Protein AF-A0A960Q5X6-F1 (afdb_monomer_lite)

pLDDT: mean 73.76, std 23.11, range [23.73, 97.0]

Structure (mmCIF, N/CA/C/O backbone):
data_AF-A0A960Q5X6-F1
#
_entry.id   AF-A0A960Q5X6-F1
#
loop_
_atom_site.group_PDB
_atom_site.id
_atom_site.type_symbol
_atom_site.label_atom_id
_atom_site.label_alt_id
_atom_site.label_comp_id
_atom_site.label_asym_id
_atom_site.label_entity_id
_atom_site.label_seq_id
_atom_site.pdbx_PDB_ins_code
_atom_site.Cartn_x
_atom_site.Cartn_y
_atom_site.Cartn_z
_atom_site.occupancy
_atom_site.B_iso_or_equiv
_atom_site.auth_seq_id
_atom_site.auth_comp_id
_atom_site.auth_asym_id
_atom_site.auth_atom_id
_atom_site.pdbx_PDB_model_num
ATOM 1 N N . MET A 1 1 ? -5.037 -9.099 -27.219 1.00 30.84 1 MET A N 1
ATOM 2 C CA . MET A 1 1 ? -5.631 -8.223 -26.187 1.00 30.84 1 MET A CA 1
ATOM 3 C C . MET A 1 1 ? -4.609 -8.179 -25.068 1.00 30.84 1 MET A C 1
ATOM 5 O O . MET A 1 1 ? -4.425 -9.201 -24.424 1.00 30.84 1 MET A O 1
ATOM 9 N N . ASN A 1 2 ? -3.856 -7.086 -24.937 1.00 27.23 2 ASN A N 1
ATOM 10 C CA . ASN A 1 2 ? -2.779 -7.009 -23.950 1.00 27.23 2 ASN A CA 1
ATOM 11 C C . ASN A 1 2 ? -3.409 -6.746 -22.583 1.00 27.23 2 ASN A C 1
ATOM 13 O O . ASN A 1 2 ? -4.104 -5.747 -22.399 1.00 27.23 2 ASN A O 1
ATOM 17 N N . VAL A 1 3 ? -3.229 -7.677 -21.652 1.00 23.73 3 VAL A N 1
ATOM 18 C CA . VAL A 1 3 ? -3.663 -7.521 -20.265 1.00 23.73 3 VAL A CA 1
ATOM 19 C C . VAL A 1 3 ? -2.429 -7.116 -19.472 1.00 23.73 3 VAL A C 1
ATOM 21 O O . VAL A 1 3 ? -1.560 -7.942 -19.207 1.00 23.73 3 VAL A O 1
ATOM 24 N N . THR A 1 4 ? -2.341 -5.836 -19.118 1.00 24.53 4 THR A N 1
ATOM 25 C CA . THR A 1 4 ? -1.293 -5.347 -18.222 1.00 24.53 4 THR A CA 1
ATOM 26 C C . THR A 1 4 ? -1.660 -5.715 -16.790 1.00 24.53 4 THR A C 1
ATOM 28 O O . THR A 1 4 ? -2.604 -5.161 -16.223 1.00 24.53 4 THR A O 1
ATOM 31 N N . VAL A 1 5 ? -0.918 -6.643 -16.186 1.00 26.56 5 VAL A N 1
ATOM 32 C CA . VAL A 1 5 ? -1.068 -6.958 -14.761 1.00 26.56 5 VAL A CA 1
ATOM 33 C C . VAL A 1 5 ? -0.133 -6.043 -13.986 1.00 26.56 5 VAL A C 1
ATOM 35 O O . VAL A 1 5 ? 1.074 -6.272 -13.903 1.00 26.56 5 VAL A O 1
ATOM 38 N N . LYS A 1 6 ? -0.694 -4.975 -13.413 1.00 30.44 6 LYS A N 1
ATOM 39 C CA . LYS A 1 6 ? 0.022 -4.140 -12.451 1.00 30.44 6 LYS A CA 1
ATOM 40 C C . LYS A 1 6 ? -0.146 -4.771 -11.070 1.00 30.44 6 LYS A C 1
ATOM 42 O O . LYS A 1 6 ? -1.212 -4.666 -10.468 1.00 30.44 6 LYS A O 1
ATOM 47 N N . LEU A 1 7 ? 0.889 -5.451 -10.581 1.00 40.34 7 LEU A N 1
ATOM 48 C CA . LEU A 1 7 ? 0.941 -5.886 -9.186 1.00 40.34 7 LEU A CA 1
ATOM 49 C C . LEU A 1 7 ? 1.194 -4.656 -8.321 1.00 40.34 7 LEU A C 1
ATOM 51 O O . LEU A 1 7 ? 2.328 -4.256 -8.077 1.00 40.34 7 LEU A O 1
ATOM 55 N N . VAL A 1 8 ? 0.100 -4.020 -7.924 1.00 36.53 8 VAL A N 1
ATOM 56 C CA . VAL A 1 8 ? 0.108 -2.890 -7.013 1.00 36.53 8 VAL A CA 1
ATOM 57 C C . VAL A 1 8 ? -0.138 -3.427 -5.615 1.00 36.53 8 VAL A C 1
ATOM 59 O O . VAL A 1 8 ? -1.265 -3.700 -5.221 1.00 36.53 8 VAL A O 1
ATOM 62 N N . GLY A 1 9 ? 0.948 -3.647 -4.901 1.00 39.44 9 GLY A N 1
ATOM 63 C CA . GLY A 1 9 ? 0.948 -4.034 -3.503 1.00 39.44 9 GLY A CA 1
ATOM 64 C C . GLY A 1 9 ? 2.363 -3.881 -2.986 1.00 39.44 9 GLY A C 1
ATOM 65 O O . GLY A 1 9 ? 3.324 -4.039 -3.745 1.00 39.44 9 GLY A O 1
ATOM 66 N N . SER A 1 10 ? 2.514 -3.547 -1.714 1.00 39.66 10 SER A N 1
ATOM 67 C CA . SER A 1 10 ? 3.819 -3.504 -1.062 1.00 39.66 10 SER A CA 1
ATOM 68 C C . SER A 1 10 ? 4.323 -4.933 -0.844 1.00 39.66 10 SER A C 1
ATOM 70 O O . SER A 1 10 ? 4.243 -5.508 0.241 1.00 39.66 10 SER A O 1
ATOM 72 N N . PHE A 1 11 ? 4.848 -5.550 -1.902 1.00 41.28 11 PHE A N 1
ATOM 73 C CA . PHE A 1 11 ? 5.586 -6.799 -1.778 1.00 41.28 11 PHE A CA 1
ATOM 74 C C . PHE A 1 11 ? 6.958 -6.474 -1.201 1.00 41.28 11 PHE A C 1
ATOM 76 O O . PHE A 1 11 ? 7.822 -5.901 -1.865 1.00 41.28 11 PHE A O 1
ATOM 83 N N . SER A 1 12 ? 7.176 -6.858 0.051 1.00 34.31 12 SER A N 1
ATOM 84 C CA . SER A 1 12 ? 8.531 -6.907 0.579 1.00 34.31 12 SER A CA 1
ATOM 85 C C . SER A 1 12 ? 9.187 -8.157 0.004 1.00 34.31 12 SER A C 1
ATOM 87 O O . SER A 1 12 ? 8.895 -9.276 0.432 1.00 34.31 12 SER A O 1
ATOM 89 N N . PHE A 1 13 ? 10.057 -7.981 -0.993 1.00 35.78 13 PHE A N 1
ATOM 90 C CA . PHE A 1 13 ? 10.922 -9.040 -1.510 1.00 35.78 13 PHE A CA 1
ATOM 91 C C . PHE A 1 13 ? 11.914 -9.460 -0.425 1.00 35.78 13 PHE A C 1
ATOM 93 O O . PHE A 1 13 ? 13.075 -9.074 -0.432 1.00 35.78 13 PHE A O 1
ATOM 100 N N . VAL A 1 14 ? 11.461 -10.266 0.528 1.00 32.50 14 VAL A N 1
ATOM 101 C CA . VAL A 1 14 ? 12.359 -10.993 1.414 1.00 32.50 14 VAL A CA 1
ATOM 102 C C . VAL A 1 14 ? 12.183 -12.471 1.117 1.00 32.50 14 VAL A C 1
ATOM 104 O O . VAL A 1 14 ? 11.342 -13.149 1.703 1.00 32.50 14 VAL A O 1
ATOM 107 N N . SER A 1 15 ? 13.045 -12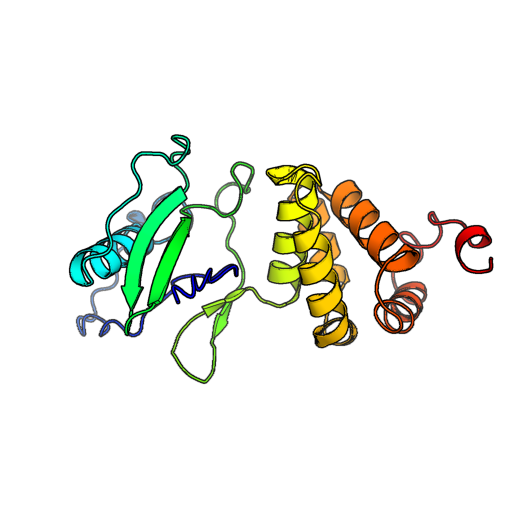.934 0.208 1.00 34.50 15 SER A N 1
ATOM 108 C CA . SER A 1 15 ? 13.207 -14.305 -0.280 1.00 34.50 15 SER A CA 1
ATOM 109 C C . SER A 1 15 ? 12.172 -14.760 -1.318 1.00 34.50 15 SER A C 1
ATOM 111 O O . SER A 1 15 ? 11.135 -15.329 -0.998 1.00 34.50 15 SER A O 1
ATOM 113 N N . LEU A 1 16 ? 12.526 -14.602 -2.598 1.00 34.12 16 LEU A N 1
ATOM 114 C CA . LEU A 1 16 ? 11.890 -15.253 -3.757 1.00 34.12 16 LEU A CA 1
ATOM 115 C C . LEU A 1 16 ? 12.096 -16.785 -3.791 1.00 34.12 16 LEU A C 1
ATOM 117 O O . LEU A 1 16 ? 12.179 -17.378 -4.861 1.00 34.12 16 LEU A O 1
ATOM 121 N N . GLY A 1 17 ? 12.258 -17.445 -2.640 1.00 30.66 17 GLY A N 1
ATOM 122 C CA . GLY A 1 17 ? 12.632 -18.860 -2.607 1.00 30.66 17 GLY A CA 1
ATOM 123 C C . GLY A 1 17 ? 13.964 -19.147 -3.311 1.00 30.66 17 GLY A C 1
ATOM 124 O O . GLY A 1 17 ? 14.209 -20.287 -3.699 1.00 30.66 17 GLY A O 1
ATOM 125 N N . LEU A 1 18 ? 14.824 -18.130 -3.481 1.00 37.09 18 LEU A N 1
ATOM 126 C CA . LEU A 1 18 ? 16.201 -18.343 -3.912 1.00 37.09 18 LEU A CA 1
ATOM 127 C C . LEU A 1 18 ? 16.836 -19.319 -2.911 1.00 37.09 18 LEU A C 1
ATOM 129 O O . LEU A 1 18 ? 16.688 -19.096 -1.702 1.00 37.09 18 LEU A O 1
ATOM 133 N N . PRO A 1 19 ? 17.482 -20.405 -3.376 1.00 32.88 19 PRO A N 1
ATOM 134 C CA . PRO A 1 19 ? 18.105 -21.369 -2.483 1.00 32.88 19 PRO A CA 1
ATOM 135 C C . PRO A 1 19 ? 19.012 -20.605 -1.522 1.00 32.88 19 PRO A C 1
ATOM 137 O O . PRO A 1 19 ? 19.883 -19.851 -1.959 1.00 32.88 19 PRO A O 1
ATOM 140 N N . SER A 1 20 ? 18.772 -20.741 -0.212 1.00 35.25 20 SER A N 1
ATOM 141 C CA . SER A 1 20 ? 19.704 -20.197 0.771 1.00 35.25 20 SER A CA 1
ATOM 142 C C . SER A 1 20 ? 21.087 -20.744 0.427 1.00 35.25 20 SER A C 1
ATOM 144 O O . SER A 1 20 ? 21.198 -21.963 0.258 1.00 35.25 20 SER A O 1
ATOM 146 N N . PRO A 1 21 ? 22.129 -19.901 0.300 1.00 34.72 21 PRO A N 1
ATOM 147 C CA . PRO A 1 21 ? 23.478 -20.420 0.204 1.00 34.72 21 PRO A CA 1
ATOM 148 C C . PRO A 1 21 ? 23.676 -21.283 1.447 1.00 34.72 21 PRO A C 1
ATOM 150 O O . PRO A 1 21 ? 23.618 -20.795 2.573 1.00 34.72 21 PRO A O 1
ATOM 153 N N . SER A 1 22 ? 23.834 -22.587 1.255 1.00 33.44 22 SER A N 1
ATOM 154 C CA . SER A 1 22 ? 23.962 -23.586 2.318 1.00 33.44 22 SER A CA 1
ATOM 155 C C . SER A 1 22 ? 25.308 -23.490 3.055 1.00 33.44 22 SER A C 1
ATOM 157 O O . SER A 1 22 ? 25.823 -24.485 3.553 1.00 33.44 22 SER A O 1
ATOM 159 N N . GLY A 1 23 ? 25.901 -22.297 3.117 1.00 37.53 23 GLY A N 1
ATOM 160 C CA . GLY A 1 23 ? 27.112 -21.995 3.859 1.00 37.53 23 GLY A CA 1
ATOM 161 C C . GLY A 1 23 ? 26.753 -21.327 5.178 1.00 37.53 23 GLY A C 1
ATOM 162 O O . GLY A 1 23 ? 26.239 -20.212 5.198 1.00 37.53 23 GLY A O 1
ATOM 163 N N . SER A 1 24 ? 27.057 -21.991 6.288 1.00 35.56 24 SER A N 1
ATOM 164 C CA . SER A 1 24 ? 26.915 -21.512 7.668 1.00 35.56 24 SER A CA 1
ATOM 165 C C . SER A 1 24 ? 27.891 -20.374 8.030 1.00 35.56 24 SER A C 1
ATOM 167 O O . SER A 1 24 ? 28.506 -20.390 9.095 1.00 35.56 24 SER A O 1
ATOM 169 N N . GLY A 1 25 ? 28.079 -19.398 7.141 1.00 38.41 25 GLY A N 1
ATOM 170 C CA . GLY A 1 25 ? 28.886 -18.209 7.387 1.00 38.41 25 GLY A CA 1
ATOM 171 C C . GLY A 1 25 ? 28.030 -17.111 8.005 1.00 38.41 25 GLY A C 1
ATOM 172 O O . GLY A 1 25 ? 27.225 -16.486 7.320 1.00 38.41 25 GLY A O 1
ATOM 173 N N . SER A 1 26 ? 28.188 -16.854 9.302 1.00 34.78 26 SER A N 1
ATOM 174 C CA . SER A 1 26 ? 27.612 -15.668 9.936 1.00 34.78 26 SER A CA 1
ATOM 175 C C . SER A 1 26 ? 28.265 -14.409 9.356 1.00 34.78 26 SER A C 1
ATOM 177 O O . SER A 1 26 ? 29.452 -14.177 9.582 1.00 34.78 26 SER A O 1
ATOM 179 N N . VAL A 1 27 ? 27.501 -13.590 8.629 1.00 42.59 27 VAL A N 1
ATOM 180 C CA . VAL A 1 27 ? 27.960 -12.268 8.173 1.00 42.59 27 VAL A CA 1
ATOM 181 C C . VAL A 1 27 ? 28.138 -11.357 9.401 1.00 42.59 27 VAL A C 1
ATOM 183 O O . VAL A 1 27 ? 27.202 -11.251 10.206 1.00 42.59 27 VAL A O 1
ATOM 186 N N . PRO A 1 28 ? 29.304 -10.709 9.589 1.00 42.75 28 PRO A N 1
ATOM 187 C CA . PRO A 1 28 ? 29.556 -9.837 10.732 1.00 42.75 28 PRO A CA 1
ATOM 188 C C . PRO A 1 28 ? 28.544 -8.687 10.808 1.00 42.75 28 PRO A C 1
ATOM 190 O O . PRO A 1 28 ? 28.184 -8.076 9.802 1.00 42.75 28 PRO A O 1
ATOM 193 N N . ALA A 1 29 ? 28.119 -8.326 12.023 1.00 46.00 29 ALA A N 1
ATOM 194 C CA . ALA A 1 29 ? 27.158 -7.241 12.253 1.00 46.00 29 ALA A CA 1
ATOM 195 C C . ALA A 1 29 ? 27.618 -5.867 11.711 1.00 46.00 29 ALA A C 1
ATOM 197 O O . ALA A 1 29 ? 26.787 -4.982 11.514 1.00 46.00 29 ALA A O 1
ATOM 198 N N . SER A 1 30 ? 28.916 -5.696 11.439 1.00 42.06 30 SER A N 1
ATOM 199 C CA . SER A 1 30 ? 29.523 -4.476 10.899 1.00 42.06 30 SER A CA 1
ATOM 200 C C . SER A 1 30 ? 29.262 -4.230 9.408 1.00 42.06 30 SER A C 1
ATOM 202 O O . SER A 1 30 ? 29.479 -3.113 8.952 1.00 42.06 30 SER A O 1
ATOM 204 N N . GLU A 1 31 ? 28.770 -5.219 8.653 1.00 41.44 31 GLU A N 1
ATOM 205 C CA . GLU A 1 31 ? 28.445 -5.068 7.220 1.00 41.44 31 GLU A CA 1
ATOM 206 C C . GLU A 1 31 ? 26.966 -4.730 6.960 1.00 41.44 31 GLU A C 1
ATOM 208 O O . GLU A 1 31 ? 26.525 -4.600 5.816 1.00 41.44 31 GLU A O 1
ATOM 213 N N . ARG A 1 32 ? 26.171 -4.525 8.018 1.00 41.66 32 ARG A N 1
ATOM 214 C CA . ARG A 1 32 ? 24.790 -4.050 7.880 1.00 41.66 32 ARG A CA 1
ATOM 215 C C . ARG A 1 32 ? 24.781 -2.559 7.542 1.00 41.66 32 ARG A C 1
ATOM 217 O O . ARG A 1 32 ? 24.945 -1.699 8.406 1.00 41.66 32 ARG A O 1
ATOM 224 N N . SER A 1 33 ? 24.574 -2.263 6.263 1.00 38.97 33 SER A N 1
ATOM 225 C CA . SER A 1 33 ? 24.313 -0.916 5.754 1.00 38.97 33 SER A CA 1
ATOM 226 C C . SER A 1 33 ? 23.188 -0.196 6.510 1.00 38.97 33 SER A C 1
ATOM 228 O O . SER A 1 33 ? 22.202 -0.792 6.944 1.00 38.97 33 SER A O 1
ATOM 230 N N . LYS A 1 34 ? 23.315 1.135 6.598 1.00 41.16 34 LYS A N 1
ATOM 231 C CA . LYS A 1 34 ? 22.389 2.079 7.250 1.00 41.16 34 LYS A CA 1
ATOM 232 C C . LYS A 1 34 ? 20.981 2.143 6.615 1.00 41.16 34 LYS A C 1
ATOM 234 O O . LYS A 1 34 ? 20.171 2.953 7.059 1.00 41.16 34 LYS A O 1
ATOM 239 N N . THR A 1 35 ? 20.679 1.342 5.590 1.00 41.00 35 THR A N 1
ATOM 240 C CA . THR A 1 35 ? 19.454 1.433 4.772 1.00 41.00 35 THR A CA 1
ATOM 241 C C . THR A 1 35 ? 18.378 0.384 5.065 1.00 41.00 35 THR A C 1
ATOM 243 O O . THR A 1 35 ? 17.388 0.346 4.350 1.00 41.00 35 THR A O 1
ATOM 246 N N . GLY A 1 36 ? 18.518 -0.440 6.105 1.00 46.38 36 GLY A N 1
ATOM 247 C CA . GLY A 1 36 ? 17.412 -1.265 6.623 1.00 46.38 36 GLY A CA 1
ATOM 248 C C . GLY A 1 36 ? 17.077 -2.549 5.842 1.00 46.38 36 GLY A C 1
ATOM 249 O O . GLY A 1 36 ? 16.392 -3.413 6.384 1.00 46.38 36 GLY A O 1
ATOM 250 N N . LEU A 1 37 ? 17.632 -2.733 4.642 1.00 48.06 37 LEU A N 1
ATOM 251 C CA . LEU A 1 37 ? 17.750 -4.024 3.955 1.00 48.06 37 LEU A CA 1
ATOM 252 C C . LEU A 1 37 ? 19.226 -4.458 3.955 1.00 48.06 37 LEU A C 1
ATOM 254 O O . LEU A 1 37 ? 20.102 -3.585 3.864 1.00 48.06 37 LEU A O 1
ATOM 258 N N . PRO A 1 38 ? 19.547 -5.766 4.039 1.00 51.53 38 PRO A N 1
ATOM 259 C CA . PRO A 1 38 ? 20.863 -6.236 3.625 1.00 51.53 38 PRO A CA 1
ATOM 260 C C . PRO A 1 38 ? 21.112 -5.685 2.221 1.00 51.53 38 PRO A C 1
ATOM 262 O O . PRO A 1 38 ? 20.231 -5.786 1.370 1.00 51.53 38 PRO A O 1
ATOM 265 N N . LEU A 1 39 ? 22.298 -5.135 1.954 1.00 50.38 39 LEU A N 1
ATOM 266 C CA . LEU A 1 39 ? 22.687 -4.648 0.620 1.00 50.38 39 LEU A CA 1
ATOM 267 C C . LEU A 1 39 ? 22.615 -5.735 -0.481 1.00 50.38 39 LEU A C 1
ATOM 269 O O . LEU A 1 39 ? 23.001 -5.485 -1.612 1.00 50.38 39 LEU A O 1
ATOM 273 N N . GLY A 1 40 ? 22.209 -6.958 -0.130 1.00 67.06 40 GLY A N 1
ATOM 274 C CA . GLY A 1 40 ? 21.962 -8.057 -1.047 1.00 67.06 40 GLY A CA 1
ATOM 275 C C . GLY A 1 40 ? 20.510 -8.186 -1.510 1.00 67.06 40 GLY A C 1
ATOM 276 O O . GLY A 1 40 ? 20.314 -8.738 -2.580 1.00 67.06 40 GLY A O 1
ATOM 277 N N . ASP A 1 41 ? 19.495 -7.699 -0.784 1.00 78.75 41 ASP A N 1
ATOM 278 C CA . ASP A 1 41 ? 18.096 -8.035 -1.123 1.00 78.75 41 ASP A CA 1
ATOM 279 C C . ASP A 1 41 ? 17.582 -7.245 -2.338 1.00 78.75 41 ASP A C 1
ATOM 281 O O . ASP A 1 41 ? 16.970 -7.817 -3.242 1.00 78.75 41 ASP A O 1
ATOM 285 N N . PHE A 1 42 ? 17.861 -5.938 -2.401 1.00 83.56 42 PHE A N 1
ATOM 286 C CA . PHE A 1 42 ? 17.468 -5.106 -3.543 1.00 83.56 42 PHE A CA 1
ATOM 287 C C . PHE A 1 42 ? 18.244 -5.503 -4.802 1.00 83.56 42 PHE A C 1
ATOM 289 O O . PHE A 1 42 ? 17.664 -5.697 -5.867 1.00 83.56 42 PHE A O 1
ATOM 296 N N . GLU A 1 43 ? 19.557 -5.659 -4.670 1.00 86.25 43 GLU A N 1
ATOM 297 C CA . GLU A 1 43 ? 20.455 -6.079 -5.736 1.00 86.25 43 GLU A CA 1
ATOM 298 C C . GLU A 1 43 ? 20.101 -7.493 -6.236 1.00 86.25 43 GLU A C 1
ATOM 300 O O . GLU A 1 43 ? 20.069 -7.711 -7.446 1.00 86.25 43 GLU A O 1
ATOM 305 N N . ALA A 1 44 ? 19.723 -8.424 -5.351 1.00 84.50 44 ALA A N 1
ATOM 306 C CA . ALA A 1 44 ? 19.223 -9.742 -5.749 1.00 84.50 44 ALA A CA 1
ATOM 307 C C . ALA A 1 44 ? 17.872 -9.669 -6.472 1.00 84.50 44 ALA A C 1
ATOM 309 O O . ALA A 1 44 ? 17.668 -10.399 -7.439 1.00 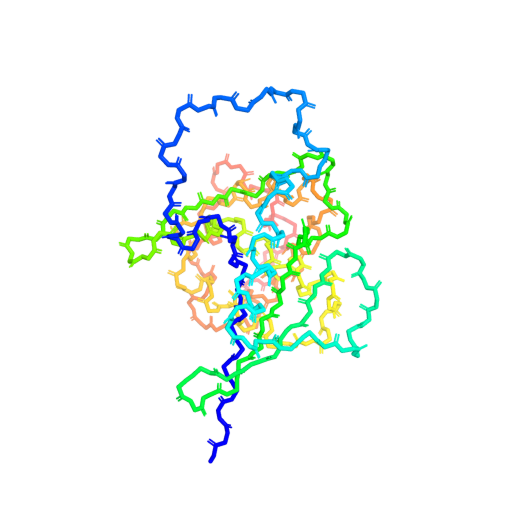84.50 44 ALA A O 1
ATOM 310 N N . ALA A 1 45 ? 16.954 -8.794 -6.046 1.00 86.50 45 ALA A N 1
ATOM 311 C CA . ALA A 1 45 ? 15.687 -8.589 -6.749 1.00 86.50 45 ALA A CA 1
ATOM 312 C C . ALA A 1 45 ? 15.910 -8.010 -8.158 1.00 86.50 45 ALA A C 1
ATOM 314 O O . ALA A 1 45 ? 15.298 -8.471 -9.119 1.00 86.50 45 ALA A O 1
ATOM 315 N N . VAL A 1 46 ? 16.829 -7.050 -8.296 1.00 90.12 46 VAL A N 1
ATOM 316 C CA . VAL A 1 46 ? 17.248 -6.509 -9.597 1.00 90.12 46 VAL A CA 1
ATOM 317 C C . VAL A 1 46 ? 17.863 -7.599 -10.473 1.00 90.12 46 VAL A C 1
ATOM 319 O O . VAL A 1 46 ? 17.446 -7.752 -11.618 1.00 90.12 46 VAL A O 1
ATOM 322 N N . GLN A 1 47 ? 18.799 -8.388 -9.938 1.00 88.88 47 GLN A N 1
ATOM 323 C CA . GLN A 1 47 ? 19.421 -9.483 -10.683 1.00 88.88 47 GLN A CA 1
ATOM 324 C C . GLN A 1 47 ? 18.381 -10.515 -11.130 1.00 88.88 47 GLN A C 1
ATOM 326 O O . GLN A 1 47 ? 18.378 -10.912 -12.289 1.00 88.88 47 GLN A O 1
ATOM 331 N N . PHE A 1 48 ? 17.436 -10.878 -10.257 1.00 89.12 48 PHE A N 1
ATOM 332 C CA . PHE A 1 48 ? 16.338 -11.780 -10.598 1.00 89.12 48 PHE A CA 1
ATOM 333 C C . PHE A 1 48 ? 15.501 -11.259 -11.774 1.00 89.12 48 PHE A C 1
ATOM 335 O O . PHE A 1 48 ? 15.149 -12.028 -12.667 1.00 89.12 48 PHE A O 1
ATOM 342 N N . LEU A 1 49 ? 15.183 -9.961 -11.799 1.00 92.81 49 LEU A N 1
ATOM 343 C CA . LEU A 1 49 ? 14.455 -9.359 -12.916 1.00 92.81 49 LEU A CA 1
ATOM 344 C C . LEU A 1 49 ? 15.276 -9.391 -14.213 1.00 92.81 49 LEU A C 1
ATOM 346 O O . LEU A 1 49 ? 14.741 -9.762 -15.258 1.00 92.81 49 LEU A O 1
ATOM 350 N N . MET A 1 50 ? 16.573 -9.082 -14.144 1.00 93.69 50 MET A N 1
ATOM 351 C CA . MET A 1 50 ? 17.477 -9.161 -15.297 1.00 93.69 50 MET A CA 1
ATOM 352 C C . MET A 1 50 ? 17.582 -10.588 -15.850 1.00 93.69 50 MET A C 1
ATOM 354 O O . MET A 1 50 ? 17.467 -10.785 -17.059 1.00 93.69 50 MET A O 1
ATOM 358 N N . ASP A 1 51 ? 17.709 -11.590 -14.977 1.00 93.25 51 ASP A N 1
ATOM 359 C CA . ASP A 1 51 ? 17.756 -13.010 -15.353 1.00 93.25 51 ASP A CA 1
ATOM 360 C C . ASP A 1 51 ? 16.456 -13.469 -16.038 1.00 93.25 51 ASP A C 1
ATOM 362 O O . ASP A 1 51 ? 16.448 -14.422 -16.818 1.00 93.25 51 ASP A O 1
ATOM 366 N N . ARG A 1 52 ? 15.342 -12.779 -15.765 1.00 94.25 52 ARG A N 1
ATOM 367 C CA . ARG A 1 52 ? 14.030 -12.993 -16.392 1.00 94.25 52 ARG A CA 1
ATOM 368 C C . ARG A 1 52 ? 13.748 -12.047 -17.556 1.00 94.25 52 ARG A C 1
ATOM 370 O O . ARG A 1 52 ? 12.598 -11.942 -17.969 1.00 94.25 52 ARG A O 1
ATOM 377 N N . GLN A 1 53 ? 14.779 -11.394 -18.091 1.00 96.69 53 GLN A N 1
ATOM 378 C CA . GLN A 1 53 ? 14.697 -10.505 -19.253 1.00 96.69 53 GLN A CA 1
ATOM 379 C C . GLN A 1 53 ? 13.762 -9.301 -19.056 1.00 96.69 53 GLN A C 1
ATOM 381 O O . GLN A 1 53 ? 13.300 -8.709 -20.030 1.00 96.69 53 GLN A O 1
ATOM 386 N N . PHE A 1 54 ? 13.499 -8.900 -17.809 1.00 96.19 54 PHE A N 1
ATOM 387 C CA . PHE A 1 54 ? 12.847 -7.621 -17.560 1.00 96.19 54 PHE A CA 1
ATOM 388 C C . PHE A 1 54 ? 13.805 -6.484 -17.925 1.00 96.19 54 PHE A C 1
ATOM 390 O O . PHE A 1 54 ? 14.997 -6.512 -17.612 1.00 96.19 54 PHE A O 1
ATOM 397 N N . VAL A 1 55 ? 13.260 -5.447 -18.548 1.00 95.75 55 VAL A N 1
ATOM 398 C CA . VAL A 1 55 ? 13.969 -4.241 -18.962 1.00 95.75 55 VAL A CA 1
ATOM 399 C C . VAL A 1 55 ? 13.604 -3.108 -18.014 1.00 95.75 55 VAL A C 1
ATOM 401 O O . VAL A 1 55 ? 12.430 -2.825 -17.778 1.00 95.75 55 VAL A O 1
ATOM 404 N N . ARG A 1 56 ? 14.616 -2.444 -17.456 1.00 94.12 56 ARG A N 1
ATOM 405 C CA . ARG A 1 56 ? 14.410 -1.262 -16.618 1.00 94.12 56 ARG A CA 1
ATOM 406 C C . ARG A 1 56 ? 13.901 -0.099 -17.473 1.00 94.12 56 ARG A C 1
ATOM 408 O O . ARG A 1 56 ? 14.471 0.181 -18.525 1.00 94.12 56 ARG A O 1
ATOM 415 N N . SER A 1 57 ? 12.864 0.588 -17.004 1.00 93.06 57 SER A N 1
ATOM 416 C CA . SER A 1 57 ? 12.362 1.802 -17.646 1.00 93.06 57 SER A CA 1
ATOM 417 C C . SER A 1 57 ? 13.390 2.930 -17.564 1.00 93.06 57 SER A C 1
ATOM 419 O O . SER A 1 57 ? 14.003 3.133 -16.513 1.00 93.06 57 SER A O 1
ATOM 421 N N . LEU A 1 58 ? 13.567 3.660 -18.666 1.00 88.25 58 LEU A N 1
ATOM 422 C CA . LEU A 1 58 ? 14.408 4.861 -18.724 1.00 88.25 58 LEU A CA 1
ATOM 423 C C . LEU A 1 58 ? 13.630 6.137 -18.371 1.00 88.25 58 LEU A C 1
ATOM 425 O O . LEU A 1 58 ? 14.248 7.141 -18.033 1.00 88.25 58 LEU A O 1
ATOM 429 N N . ASP A 1 59 ? 12.296 6.074 -18.423 1.00 80.31 59 ASP A N 1
ATOM 430 C CA . ASP A 1 59 ? 11.396 7.219 -18.237 1.00 80.31 59 ASP A CA 1
ATOM 431 C C . ASP A 1 59 ? 10.947 7.407 -16.781 1.00 80.31 59 ASP A C 1
ATOM 433 O O . ASP A 1 59 ? 10.159 8.304 -16.482 1.00 80.31 59 ASP A O 1
ATOM 437 N N . ASP A 1 60 ? 11.394 6.549 -15.859 1.00 68.69 60 ASP A N 1
ATOM 438 C CA . ASP A 1 60 ? 11.057 6.713 -14.448 1.00 68.69 60 ASP A CA 1
ATOM 439 C C . ASP A 1 60 ? 11.791 7.954 -13.927 1.00 68.69 60 ASP A C 1
ATOM 441 O O . ASP A 1 60 ? 13.025 8.017 -13.973 1.00 68.69 60 ASP A O 1
ATOM 445 N N . ASP A 1 61 ? 11.018 8.944 -13.456 1.00 63.06 61 ASP A N 1
ATOM 446 C CA . ASP A 1 61 ? 11.522 10.087 -12.695 1.00 63.06 61 ASP A CA 1
ATOM 447 C C . ASP A 1 61 ? 12.609 9.567 -11.760 1.00 63.06 61 ASP A C 1
ATOM 449 O O . ASP A 1 61 ? 12.349 8.631 -11.001 1.00 63.06 61 ASP A O 1
ATOM 453 N N . MET A 1 62 ? 13.811 10.143 -11.873 1.00 57.50 62 MET A N 1
ATOM 454 C CA . MET A 1 62 ? 15.098 9.713 -11.302 1.00 57.50 62 MET A CA 1
ATOM 455 C C . MET A 1 62 ? 15.121 9.681 -9.760 1.00 57.50 62 MET A C 1
ATOM 457 O O . MET A 1 62 ? 16.049 10.175 -9.121 1.00 57.50 62 MET A O 1
ATOM 461 N N . SER A 1 63 ? 14.097 9.124 -9.124 1.00 72.25 63 SER A N 1
ATOM 462 C CA . SER A 1 63 ? 14.050 8.861 -7.705 1.00 72.25 63 SER A CA 1
ATOM 463 C C . SER A 1 63 ? 15.064 7.757 -7.427 1.00 72.25 63 SER A C 1
ATOM 465 O O . SER A 1 63 ? 14.869 6.617 -7.851 1.00 72.25 63 SER A O 1
ATOM 467 N N . PRO A 1 64 ? 16.140 8.041 -6.676 1.00 79.25 64 PRO A N 1
ATOM 468 C CA . PRO A 1 64 ? 17.172 7.051 -6.371 1.00 79.25 64 PRO A CA 1
ATOM 469 C C . PRO A 1 64 ? 16.653 5.908 -5.477 1.00 79.25 64 PRO A C 1
ATOM 471 O O . PRO A 1 64 ? 17.407 5.008 -5.100 1.00 79.25 64 PRO A O 1
ATOM 474 N N . HIS A 1 65 ? 15.375 5.956 -5.097 1.00 80.56 65 HIS A N 1
ATOM 475 C CA . HIS A 1 65 ? 14.736 5.046 -4.161 1.00 80.56 65 HIS A CA 1
ATOM 476 C C . HIS A 1 65 ? 13.816 4.028 -4.827 1.00 80.56 65 HIS A C 1
ATOM 478 O O . HIS A 1 65 ? 13.388 3.109 -4.134 1.00 80.56 65 HIS A O 1
ATOM 484 N N . LYS A 1 66 ? 13.547 4.137 -6.133 1.00 86.00 66 LYS A N 1
ATOM 485 C CA . LYS A 1 66 ? 12.699 3.183 -6.849 1.00 86.00 66 LYS A CA 1
ATOM 486 C C . LYS A 1 66 ? 13.197 2.904 -8.265 1.00 86.00 66 LYS A C 1
ATOM 488 O O . LYS A 1 66 ? 13.875 3.733 -8.859 1.00 86.00 66 LYS A O 1
ATOM 493 N N . ASN A 1 67 ? 12.857 1.728 -8.780 1.00 87.44 67 ASN A N 1
ATOM 494 C CA . ASN A 1 67 ? 13.090 1.334 -10.163 1.00 87.44 67 ASN A CA 1
ATOM 495 C C . ASN A 1 67 ? 11.824 0.714 -10.748 1.00 87.44 67 ASN A C 1
ATOM 497 O O . ASN A 1 67 ? 11.315 -0.264 -10.196 1.00 87.44 67 ASN A O 1
ATOM 501 N N . LEU A 1 68 ? 11.396 1.204 -11.906 1.00 91.56 68 LEU A N 1
ATOM 502 C CA . LEU A 1 68 ? 10.377 0.554 -12.720 1.00 91.56 68 LEU A CA 1
ATOM 503 C C . LEU A 1 68 ? 11.001 -0.427 -13.723 1.00 91.56 68 LEU A C 1
ATOM 505 O O . LEU A 1 68 ? 11.975 -0.105 -14.405 1.00 91.56 68 LEU A O 1
ATOM 509 N N . TRP A 1 69 ? 10.425 -1.620 -13.826 1.00 93.25 69 TRP A N 1
ATOM 510 C CA . TRP A 1 69 ? 10.848 -2.690 -14.727 1.00 93.25 69 TRP A CA 1
ATOM 511 C C . TRP A 1 69 ? 9.660 -3.221 -15.517 1.00 93.25 69 TRP A C 1
ATOM 513 O O . TRP A 1 69 ? 8.576 -3.402 -14.965 1.00 93.25 69 TRP A O 1
ATOM 523 N N . HIS A 1 70 ? 9.883 -3.522 -16.789 1.00 94.31 70 HIS A N 1
ATOM 524 C CA . HIS A 1 70 ? 8.882 -4.049 -17.706 1.00 94.31 70 HIS A CA 1
ATOM 525 C C . HIS A 1 70 ? 9.339 -5.397 -18.249 1.00 94.31 70 HIS A C 1
ATOM 527 O O . HIS A 1 70 ? 10.508 -5.570 -18.576 1.00 94.31 70 HIS A O 1
ATOM 533 N N . GLY A 1 71 ? 8.429 -6.352 -18.353 1.00 94.31 71 GLY A N 1
ATOM 534 C CA . GLY A 1 71 ? 8.721 -7.666 -18.910 1.00 94.31 71 GLY A CA 1
ATOM 535 C C . GLY A 1 71 ? 7.443 -8.395 -19.279 1.00 94.31 71 GLY A C 1
ATOM 536 O O . GLY A 1 71 ? 6.344 -7.890 -19.055 1.00 94.31 71 GLY A O 1
ATOM 537 N N . GLU A 1 72 ? 7.592 -9.594 -19.824 1.00 94.94 72 GLU A N 1
ATOM 538 C CA . GLU A 1 72 ? 6.470 -10.443 -20.203 1.00 94.94 72 GLU A CA 1
ATOM 539 C C . GLU A 1 72 ? 6.492 -11.733 -19.380 1.00 94.94 72 GLU A C 1
ATOM 541 O O . GLU A 1 72 ? 7.528 -12.386 -19.244 1.00 94.94 72 GLU A O 1
ATOM 546 N N . VAL A 1 73 ? 5.345 -12.122 -18.821 1.00 90.56 73 VAL A N 1
ATOM 547 C CA . VAL A 1 73 ? 5.195 -13.396 -18.105 1.00 90.56 73 VAL A CA 1
ATOM 548 C C . VAL A 1 73 ? 3.969 -14.121 -18.638 1.00 90.56 73 VAL A C 1
ATOM 550 O O . VAL A 1 73 ? 2.838 -13.736 -18.357 1.00 90.56 73 VAL A O 1
ATOM 553 N N . GLY A 1 74 ? 4.191 -15.185 -19.413 1.00 91.88 74 GLY A N 1
ATOM 554 C CA . GLY A 1 74 ? 3.109 -16.002 -19.972 1.00 91.88 74 GLY A CA 1
ATOM 555 C C . GLY A 1 74 ? 2.188 -15.238 -20.931 1.00 91.88 74 GLY A C 1
ATOM 556 O O . GLY A 1 74 ? 0.975 -15.422 -20.863 1.00 91.88 74 GLY A O 1
ATOM 557 N N . GLY A 1 75 ? 2.733 -14.366 -21.789 1.00 92.50 75 GLY A N 1
ATOM 558 C CA . GLY A 1 75 ? 1.935 -13.550 -22.714 1.00 92.50 75 GLY A CA 1
ATOM 559 C C . GLY A 1 75 ? 1.364 -12.265 -22.111 1.00 92.50 75 GLY A C 1
ATOM 560 O O . GLY A 1 75 ? 0.609 -11.565 -22.785 1.00 92.50 75 GLY A O 1
ATOM 561 N N . LEU A 1 76 ? 1.657 -11.972 -20.840 1.00 90.94 76 LEU A N 1
ATOM 562 C CA . LEU A 1 76 ? 1.139 -10.804 -20.132 1.00 90.94 76 LEU A CA 1
ATOM 563 C C . LEU A 1 76 ? 2.233 -9.765 -19.929 1.00 90.94 76 LEU A C 1
ATOM 565 O O . LEU A 1 76 ? 3.285 -10.082 -19.374 1.00 90.94 76 LEU A O 1
ATOM 569 N N . ASP A 1 77 ? 1.932 -8.521 -20.295 1.00 91.94 77 ASP A N 1
ATOM 570 C CA . ASP A 1 77 ? 2.775 -7.371 -19.983 1.00 91.94 77 ASP A CA 1
ATOM 571 C C . ASP A 1 77 ? 2.740 -7.123 -18.467 1.00 91.94 77 ASP A C 1
ATOM 573 O O . ASP A 1 77 ? 1.702 -6.785 -17.884 1.00 91.94 77 ASP A O 1
ATOM 577 N N . VAL A 1 78 ? 3.886 -7.286 -17.811 1.00 91.06 78 VAL A N 1
ATOM 578 C CA . VAL A 1 78 ? 4.049 -7.094 -16.369 1.00 91.06 78 VAL A CA 1
ATOM 579 C C . VAL A 1 78 ? 4.944 -5.892 -16.119 1.00 91.06 78 VAL A C 1
ATOM 581 O O . VAL A 1 78 ? 6.009 -5.735 -16.712 1.00 91.06 78 VAL A O 1
ATOM 584 N N . THR A 1 79 ? 4.513 -5.044 -15.189 1.00 90.94 79 THR A N 1
ATOM 585 C CA . THR A 1 79 ? 5.328 -3.947 -14.669 1.00 90.94 79 THR A CA 1
ATOM 586 C C . THR A 1 79 ? 5.611 -4.187 -13.194 1.00 90.94 79 THR A C 1
ATOM 588 O O . THR A 1 79 ? 4.680 -4.385 -12.411 1.00 90.94 79 THR A O 1
ATOM 591 N N . VAL A 1 80 ? 6.890 -4.162 -12.825 1.00 90.00 80 VAL A N 1
ATOM 592 C CA . VAL A 1 80 ? 7.373 -4.342 -11.454 1.00 90.00 80 VAL A CA 1
ATOM 593 C C . VAL A 1 80 ? 8.038 -3.054 -10.994 1.00 90.00 80 VAL A C 1
ATOM 595 O O . VAL A 1 80 ? 8.966 -2.563 -11.630 1.00 90.00 80 VAL A O 1
ATOM 598 N N . GLU A 1 81 ? 7.579 -2.514 -9.871 1.00 90.00 81 GLU A N 1
ATOM 599 C CA . GLU A 1 81 ? 8.209 -1.375 -9.209 1.00 90.00 81 GLU A CA 1
ATOM 600 C C . GLU A 1 81 ? 8.968 -1.884 -7.978 1.00 90.00 81 GLU A C 1
ATOM 602 O O . GLU A 1 81 ? 8.368 -2.437 -7.057 1.00 90.00 81 GLU A O 1
ATOM 607 N N . ILE A 1 82 ? 10.295 -1.743 -7.971 1.00 88.38 82 ILE A N 1
ATOM 608 C CA . ILE A 1 82 ? 11.139 -2.122 -6.832 1.00 88.38 82 ILE A CA 1
ATOM 609 C C . ILE A 1 82 ? 11.516 -0.866 -6.064 1.00 88.38 82 ILE A C 1
ATOM 611 O O . ILE A 1 82 ? 12.131 0.039 -6.621 1.00 88.38 82 ILE A O 1
ATOM 615 N N . HIS A 1 83 ? 11.234 -0.859 -4.767 1.00 87.88 83 HIS A N 1
ATOM 616 C CA . HIS A 1 83 ? 11.552 0.235 -3.857 1.00 87.88 83 HIS A CA 1
ATOM 617 C C . HIS A 1 83 ? 12.699 -0.152 -2.916 1.00 87.88 83 HIS A C 1
ATOM 619 O O . HIS A 1 83 ? 12.676 -1.218 -2.307 1.00 87.88 83 HIS A O 1
ATOM 625 N N . ARG A 1 84 ? 13.698 0.726 -2.755 1.00 86.38 84 ARG A N 1
ATOM 626 C CA . ARG A 1 84 ? 14.679 0.653 -1.651 1.00 86.38 84 ARG A CA 1
ATOM 627 C C . ARG A 1 84 ? 14.060 1.113 -0.328 1.00 86.38 84 ARG A C 1
ATOM 629 O O . ARG A 1 84 ? 14.512 0.693 0.732 1.00 86.38 84 ARG A O 1
ATOM 636 N N . ARG A 1 85 ? 13.080 2.015 -0.417 1.00 87.62 85 ARG A N 1
ATOM 637 C CA . ARG A 1 85 ? 12.255 2.577 0.660 1.00 87.62 85 ARG A CA 1
ATOM 638 C C . ARG A 1 85 ? 10.876 2.852 0.081 1.00 87.62 85 ARG A C 1
ATOM 640 O O . ARG A 1 85 ? 10.812 3.350 -1.040 1.00 87.62 85 ARG A O 1
ATOM 647 N N . LEU A 1 86 ? 9.809 2.564 0.819 1.00 88.12 86 LEU A N 1
ATOM 648 C CA . LEU A 1 86 ? 8.446 2.881 0.383 1.00 88.12 86 LEU A CA 1
ATOM 649 C C . LEU A 1 86 ? 8.213 4.397 0.394 1.00 88.12 86 LEU A C 1
ATOM 651 O O . LEU A 1 86 ? 7.573 4.932 -0.514 1.00 88.12 86 LEU A O 1
ATOM 655 N N . PHE A 1 87 ? 8.794 5.100 1.375 1.00 87.69 87 PHE A N 1
ATOM 656 C CA . PHE A 1 87 ? 8.719 6.559 1.471 1.00 87.69 87 PHE A CA 1
ATOM 657 C C . PHE A 1 87 ? 10.094 7.215 1.615 1.00 87.69 87 PHE A C 1
ATOM 659 O O . PHE A 1 87 ? 10.987 6.726 2.309 1.00 87.69 87 PHE A O 1
ATOM 666 N N . ALA A 1 88 ? 10.259 8.376 0.977 1.00 85.88 88 ALA A N 1
ATOM 667 C CA . ALA A 1 88 ? 11.483 9.167 1.090 1.00 85.88 88 ALA A CA 1
ATOM 668 C C . ALA A 1 88 ? 11.712 9.666 2.528 1.00 85.88 88 ALA A C 1
ATOM 670 O O . ALA A 1 88 ? 12.857 9.758 2.969 1.00 85.88 88 ALA A O 1
ATOM 671 N N . GLU A 1 89 ? 10.628 9.933 3.267 1.00 88.38 89 GLU A N 1
ATOM 672 C CA . GLU A 1 89 ? 10.677 10.415 4.654 1.00 88.38 89 GLU A CA 1
ATOM 673 C C . GLU A 1 89 ? 10.691 9.294 5.703 1.00 88.38 89 GLU A C 1
ATOM 675 O O . GLU A 1 89 ? 10.461 9.563 6.881 1.00 88.38 89 GLU A O 1
ATOM 680 N N . GLU A 1 90 ? 10.941 8.041 5.310 1.00 89.06 90 GLU A N 1
ATOM 681 C CA . GLU A 1 90 ? 11.084 6.953 6.281 1.00 89.06 90 GLU A CA 1
ATOM 682 C C . GLU A 1 90 ? 12.134 7.296 7.353 1.00 89.06 90 GLU A C 1
ATOM 684 O O . GLU A 1 90 ? 13.256 7.701 7.005 1.00 89.06 90 GLU A O 1
ATOM 689 N N . PRO A 1 91 ? 11.817 7.097 8.650 1.00 88.56 91 PRO A N 1
ATOM 690 C CA . PRO A 1 91 ? 12.784 7.282 9.718 1.00 88.56 91 PRO A CA 1
ATOM 691 C C . PRO A 1 91 ? 14.066 6.470 9.473 1.00 88.56 91 PRO A C 1
ATOM 693 O O . PRO A 1 91 ? 14.019 5.364 8.919 1.00 88.56 91 PRO A O 1
ATOM 696 N N . PRO A 1 92 ? 15.241 6.959 9.908 1.00 87.00 92 PRO A N 1
ATOM 697 C CA . PRO A 1 92 ? 16.468 6.185 9.807 1.00 87.00 92 PRO A CA 1
ATOM 698 C C . PRO A 1 92 ? 16.310 4.823 10.491 1.00 87.00 92 PRO A C 1
ATOM 700 O O . PRO A 1 92 ? 15.953 4.760 11.664 1.00 87.00 92 PRO A O 1
ATOM 703 N N . ARG A 1 93 ? 16.647 3.741 9.774 1.00 85.81 93 ARG A N 1
ATOM 704 C CA . ARG A 1 93 ? 16.512 2.349 10.252 1.00 85.81 93 ARG A CA 1
ATOM 705 C C . ARG A 1 93 ? 15.061 1.910 10.494 1.00 85.81 93 ARG A C 1
ATOM 707 O O . ARG A 1 93 ? 14.828 1.016 11.304 1.00 85.81 93 ARG A O 1
ATOM 714 N N . TRP A 1 94 ? 14.099 2.518 9.801 1.00 89.56 94 TRP A N 1
ATOM 715 C CA . TRP A 1 94 ? 12.744 1.986 9.751 1.00 89.56 94 TRP A CA 1
ATOM 716 C C . TRP A 1 94 ? 12.743 0.571 9.171 1.00 89.56 94 TRP A C 1
ATOM 718 O O . TRP A 1 94 ? 13.443 0.280 8.199 1.00 89.56 94 TRP A O 1
ATOM 728 N N . HIS A 1 95 ? 11.948 -0.304 9.779 1.00 90.19 95 HIS A N 1
ATOM 729 C CA . HIS A 1 95 ? 11.766 -1.670 9.321 1.00 90.19 95 HIS A CA 1
ATOM 730 C C . HIS A 1 95 ? 10.279 -1.971 9.235 1.00 90.19 95 HIS A C 1
ATOM 732 O O . HIS A 1 95 ? 9.594 -2.104 10.249 1.00 90.19 95 HIS A O 1
ATOM 738 N N . TRP A 1 96 ? 9.803 -2.111 8.004 1.00 91.06 96 TRP A N 1
ATOM 739 C CA . TRP A 1 96 ? 8.450 -2.553 7.725 1.00 91.06 96 TRP A CA 1
ATOM 740 C C . TRP A 1 96 ? 8.226 -3.959 8.281 1.00 91.06 96 TRP A C 1
ATOM 742 O O . TRP A 1 96 ? 8.977 -4.896 7.986 1.00 91.06 96 TRP A O 1
ATOM 752 N N . GLN A 1 97 ? 7.191 -4.108 9.106 1.00 92.25 97 GLN A N 1
ATOM 753 C CA . GLN A 1 97 ? 6.808 -5.417 9.617 1.00 92.25 97 GLN A CA 1
ATOM 754 C C . GLN A 1 97 ? 6.142 -6.219 8.507 1.00 92.25 97 GLN A C 1
ATOM 756 O O . GLN A 1 97 ? 5.311 -5.708 7.756 1.00 92.25 97 GLN A O 1
ATOM 761 N N . THR A 1 98 ? 6.524 -7.490 8.408 1.00 91.38 98 THR A N 1
ATOM 762 C CA . THR A 1 98 ? 6.037 -8.373 7.355 1.00 91.38 98 THR A CA 1
ATOM 763 C C . THR A 1 98 ? 5.595 -9.719 7.903 1.00 91.38 98 THR A C 1
ATOM 765 O O . THR A 1 98 ? 6.164 -10.231 8.867 1.00 91.38 98 THR A O 1
ATOM 768 N N . THR A 1 99 ? 4.606 -10.315 7.247 1.00 89.94 99 THR A N 1
ATOM 769 C CA . THR A 1 99 ? 4.155 -11.688 7.467 1.00 89.94 99 THR A CA 1
ATOM 770 C C . THR A 1 99 ? 4.476 -12.558 6.254 1.00 89.94 99 THR A C 1
ATOM 772 O O . THR A 1 99 ? 4.602 -12.064 5.131 1.00 89.94 99 THR A O 1
ATOM 775 N N . ARG A 1 100 ? 4.647 -13.866 6.463 1.00 86.25 100 ARG A N 1
ATOM 776 C CA . ARG A 1 100 ? 4.888 -14.824 5.373 1.00 86.25 100 ARG A CA 1
ATOM 777 C C . ARG A 1 100 ? 3.562 -15.330 4.824 1.00 86.25 100 ARG A C 1
ATOM 779 O O . ARG A 1 100 ? 2.699 -15.751 5.587 1.00 86.25 100 ARG A O 1
ATOM 786 N N . SER A 1 101 ? 3.442 -15.372 3.502 1.00 81.94 101 SER A N 1
ATOM 787 C CA . SER A 1 101 ? 2.370 -16.128 2.860 1.00 81.94 101 SER A CA 1
ATOM 788 C C . SER A 1 101 ? 2.621 -17.628 2.973 1.00 81.94 101 SER A C 1
ATOM 790 O O . SER A 1 101 ? 3.757 -18.097 2.862 1.00 81.94 101 SER A O 1
ATOM 792 N N . SER A 1 102 ? 1.538 -18.382 3.143 1.00 78.69 102 SER A N 1
ATOM 793 C CA . SER A 1 102 ? 1.548 -19.844 3.155 1.00 78.69 102 SER A CA 1
ATOM 794 C C . SER A 1 102 ? 1.916 -20.461 1.803 1.00 78.69 102 SER A C 1
ATOM 796 O O . SER A 1 102 ? 2.322 -21.618 1.768 1.00 78.69 102 SER A O 1
ATOM 798 N N . LEU A 1 103 ? 1.785 -19.720 0.697 1.00 69.38 103 LEU A N 1
ATOM 799 C CA . LEU A 1 103 ? 1.829 -20.297 -0.651 1.00 69.38 103 LEU A CA 1
ATOM 800 C C . LEU A 1 103 ? 3.172 -20.158 -1.375 1.00 69.38 103 LEU A C 1
ATOM 802 O O . LEU A 1 103 ? 3.399 -20.884 -2.337 1.00 69.38 103 LEU A O 1
ATOM 806 N N . SER A 1 104 ? 4.054 -19.236 -0.980 1.00 67.75 104 SER A N 1
ATOM 807 C CA . SER A 1 104 ? 5.169 -18.874 -1.875 1.00 67.75 104 SER A CA 1
ATOM 808 C C . SER A 1 104 ? 6.438 -18.347 -1.210 1.00 67.75 104 SER A C 1
ATOM 810 O O . SER A 1 104 ? 7.314 -17.839 -1.903 1.00 67.75 104 SER A O 1
ATOM 812 N N . GLY A 1 105 ? 6.555 -18.396 0.122 1.00 76.00 105 GLY A N 1
ATOM 813 C CA . GLY A 1 105 ? 7.690 -17.779 0.828 1.00 76.00 105 GLY A CA 1
ATOM 814 C C . GLY A 1 105 ? 7.751 -16.246 0.706 1.00 76.00 105 GLY A C 1
ATOM 815 O O . GLY A 1 105 ? 8.556 -15.615 1.388 1.00 76.00 105 GLY A O 1
ATOM 816 N N . VAL A 1 106 ? 6.862 -15.650 -0.096 1.00 79.31 106 VAL A N 1
ATOM 817 C CA . VAL A 1 106 ? 6.701 -14.211 -0.278 1.00 79.31 106 VAL A CA 1
ATOM 818 C C . VAL A 1 106 ? 6.254 -13.587 1.033 1.00 79.31 106 VAL A C 1
ATOM 820 O O . VAL A 1 106 ? 5.411 -14.136 1.755 1.00 79.31 106 VAL A O 1
ATOM 823 N N . ARG A 1 107 ? 6.818 -12.416 1.322 1.00 84.56 107 ARG A N 1
ATOM 824 C CA . ARG A 1 107 ? 6.432 -11.614 2.471 1.00 84.56 107 ARG A CA 1
ATOM 825 C C . ARG A 1 107 ? 5.549 -10.451 2.055 1.00 84.56 107 ARG A C 1
ATOM 827 O O . ARG A 1 107 ? 5.771 -9.807 1.034 1.00 84.56 107 ARG A O 1
ATOM 834 N N . PHE A 1 108 ? 4.565 -10.195 2.894 1.00 88.00 108 PHE A N 1
ATOM 835 C CA . PHE A 1 108 ? 3.596 -9.118 2.761 1.00 88.00 108 PHE A CA 1
ATOM 836 C C . PHE A 1 108 ? 3.729 -8.217 3.973 1.00 88.00 108 PHE A C 1
ATOM 838 O O . PHE A 1 108 ? 4.122 -8.704 5.034 1.00 88.00 108 PHE A O 1
ATOM 845 N N . LEU A 1 109 ? 3.400 -6.935 3.843 1.00 91.94 109 LEU A N 1
ATOM 846 C CA . LEU A 1 109 ? 3.216 -6.093 5.020 1.00 91.94 109 LEU A CA 1
ATOM 847 C C . LEU A 1 109 ? 2.165 -6.714 5.954 1.00 91.94 109 LEU A C 1
ATOM 849 O O . LEU A 1 109 ? 1.261 -7.427 5.507 1.00 91.94 109 LEU A O 1
ATOM 853 N N . THR A 1 110 ? 2.295 -6.478 7.262 1.00 94.69 110 THR A N 1
ATOM 854 C CA . THR A 1 110 ? 1.170 -6.742 8.175 1.00 94.69 110 THR A CA 1
ATOM 855 C C . THR A 1 110 ? -0.021 -5.858 7.789 1.00 94.69 110 THR A C 1
ATOM 857 O O . THR A 1 110 ? 0.143 -4.880 7.055 1.00 94.69 110 THR A O 1
ATOM 860 N N . LEU A 1 111 ? -1.232 -6.199 8.236 1.00 95.62 111 LEU A N 1
ATOM 861 C CA . LEU A 1 111 ? -2.447 -5.503 7.793 1.00 95.62 111 LEU A CA 1
ATOM 862 C C . LEU A 1 111 ? -2.397 -4.004 8.124 1.00 95.62 111 LEU A C 1
ATOM 864 O O . LEU A 1 111 ? -2.776 -3.165 7.310 1.00 95.62 111 LEU A O 1
ATOM 868 N N . GLU A 1 112 ? -1.862 -3.674 9.291 1.00 97.00 112 GLU A N 1
ATOM 869 C CA . GLU A 1 112 ? -1.705 -2.323 9.815 1.00 97.00 112 GLU A CA 1
ATOM 870 C C . GLU A 1 112 ? -0.701 -1.522 8.978 1.00 97.00 112 GLU A C 1
ATOM 872 O O . GLU A 1 112 ? -0.959 -0.373 8.617 1.00 97.00 112 GLU A O 1
ATOM 877 N N . GLN A 1 113 ? 0.422 -2.153 8.619 1.00 95.88 113 GLN A N 1
ATOM 878 C CA . GLN A 1 113 ? 1.463 -1.564 7.778 1.00 95.88 113 GLN A CA 1
ATOM 879 C C . GLN A 1 113 ? 0.966 -1.352 6.342 1.00 95.88 113 GLN A C 1
ATOM 881 O O . GLN A 1 113 ? 1.240 -0.306 5.761 1.00 95.88 113 GLN A O 1
ATOM 886 N N . GLU A 1 114 ? 0.209 -2.302 5.784 1.00 96.12 114 GLU A N 1
ATOM 887 C CA . GLU A 1 114 ? -0.385 -2.194 4.445 1.00 96.12 114 GLU A CA 1
ATOM 888 C C . GLU A 1 114 ? -1.440 -1.083 4.396 1.00 96.12 114 GLU A C 1
ATOM 890 O O . GLU A 1 114 ? -1.405 -0.241 3.500 1.00 96.12 114 GLU A O 1
ATOM 895 N N . LEU A 1 115 ? -2.344 -1.013 5.382 1.00 96.12 115 LEU A N 1
ATOM 896 C CA . LEU A 1 115 ? -3.324 0.070 5.448 1.00 96.12 115 LEU A CA 1
ATOM 897 C C . LEU A 1 115 ? -2.636 1.432 5.576 1.00 96.12 115 LEU A C 1
ATOM 899 O O . LEU A 1 115 ? -2.983 2.369 4.854 1.00 96.12 115 LEU A O 1
ATOM 903 N N . PHE A 1 116 ? -1.660 1.547 6.481 1.00 96.12 116 PHE A N 1
ATOM 904 C CA . PHE A 1 116 ? -0.897 2.779 6.641 1.00 96.12 116 PHE A CA 1
ATOM 905 C C . PHE A 1 116 ? -0.169 3.156 5.345 1.00 96.12 116 PHE A C 1
ATOM 907 O O . PHE A 1 116 ? -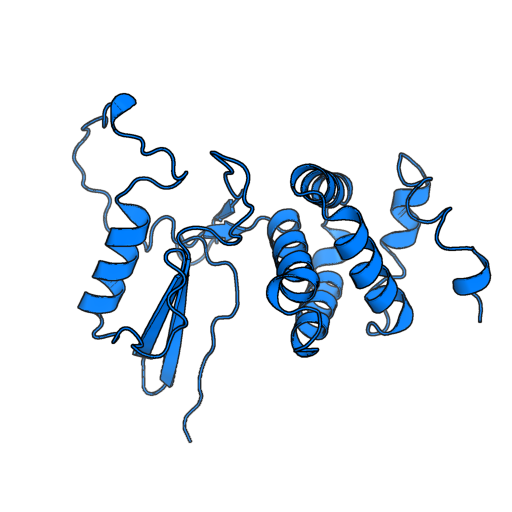0.237 4.315 4.932 1.00 96.12 116 PHE A O 1
ATOM 914 N N . PHE A 1 117 ? 0.453 2.185 4.666 1.00 95.06 117 PHE A N 1
ATOM 915 C CA . PHE A 1 117 ? 1.081 2.382 3.364 1.00 95.06 117 PHE A CA 1
ATOM 916 C C . PHE A 1 117 ? 0.085 2.942 2.344 1.00 95.06 117 PHE A C 1
ATOM 918 O O . PHE A 1 117 ? 0.355 3.992 1.766 1.00 95.06 117 PHE A O 1
ATOM 925 N N . LEU A 1 118 ? -1.082 2.313 2.165 1.00 95.06 118 LEU A N 1
ATOM 926 C CA . LEU A 1 118 ? -2.091 2.753 1.195 1.00 95.06 118 LEU A CA 1
ATOM 927 C C . LEU A 1 118 ? -2.584 4.178 1.485 1.00 95.06 118 LEU A C 1
ATOM 929 O O . LEU A 1 118 ? -2.669 5.009 0.578 1.00 95.06 118 LEU A O 1
ATOM 933 N N . ILE A 1 119 ? -2.869 4.480 2.755 1.00 95.62 119 ILE A N 1
ATOM 934 C CA . ILE A 1 119 ? -3.293 5.811 3.205 1.00 95.62 119 ILE A CA 1
ATOM 935 C C . ILE A 1 119 ? -2.208 6.854 2.927 1.00 95.62 119 ILE A C 1
ATOM 937 O O . ILE A 1 119 ? -2.490 7.929 2.391 1.00 95.62 119 ILE A O 1
ATOM 941 N N . HIS A 1 120 ? -0.966 6.554 3.296 1.00 93.19 120 HIS A N 1
ATOM 942 C CA . HIS A 1 120 ? 0.154 7.456 3.081 1.00 93.19 120 HIS A CA 1
ATOM 943 C C . HIS A 1 120 ? 0.401 7.670 1.583 1.00 93.19 120 HIS A C 1
ATOM 945 O O . HIS A 1 120 ? 0.582 8.803 1.136 1.00 93.19 120 HIS A O 1
ATOM 951 N N . HIS A 1 121 ? 0.340 6.601 0.793 1.00 91.50 121 HIS A N 1
ATOM 952 C CA . HIS A 1 121 ? 0.544 6.622 -0.649 1.00 91.50 121 HIS A CA 1
ATOM 953 C C . HIS A 1 121 ? -0.473 7.535 -1.350 1.00 91.50 121 HIS A C 1
ATOM 955 O O . HIS A 1 121 ? -0.089 8.430 -2.108 1.00 91.50 121 HIS A O 1
ATOM 961 N N . VAL A 1 122 ? -1.770 7.388 -1.050 1.00 93.56 122 VAL A N 1
ATOM 962 C CA . VAL A 1 122 ? -2.806 8.226 -1.675 1.00 93.56 122 VAL A CA 1
ATOM 963 C C . VAL A 1 122 ? -2.727 9.684 -1.231 1.00 93.56 122 VAL A C 1
ATOM 965 O O . VAL A 1 122 ? -2.828 10.586 -2.065 1.00 93.56 122 VAL A O 1
ATOM 968 N N . ALA A 1 123 ? -2.550 9.925 0.069 1.00 91.81 123 ALA A N 1
ATOM 969 C CA . ALA A 1 123 ? -2.673 11.261 0.633 1.00 91.81 123 ALA A CA 1
ATOM 970 C C . ALA A 1 123 ? -1.409 12.103 0.435 1.00 91.81 123 ALA A C 1
ATOM 972 O O . ALA A 1 123 ? -1.511 13.316 0.268 1.00 91.81 123 ALA A O 1
ATOM 973 N N . HIS A 1 124 ? -0.232 11.474 0.457 1.00 85.44 124 HIS A N 1
ATOM 974 C CA . HIS A 1 124 ? 1.050 12.175 0.441 1.00 85.44 124 HIS A CA 1
ATOM 975 C C . HIS A 1 124 ? 1.779 12.054 -0.898 1.00 85.44 124 HIS A C 1
ATOM 977 O O . HIS A 1 124 ? 2.115 13.071 -1.494 1.00 85.44 124 HIS A O 1
ATOM 983 N N . GLN A 1 125 ? 1.973 10.840 -1.423 1.00 79.94 125 GLN A N 1
ATOM 984 C CA . GLN A 1 125 ? 2.719 10.657 -2.681 1.00 79.94 125 GLN A CA 1
ATOM 985 C C . GLN A 1 125 ? 1.901 11.032 -3.918 1.00 79.94 125 GLN A C 1
ATOM 987 O O . GLN A 1 125 ? 2.449 11.506 -4.911 1.00 79.94 125 GLN A O 1
ATOM 992 N N . HIS A 1 126 ? 0.586 10.827 -3.863 1.00 83.81 126 HIS A N 1
ATOM 993 C CA . HIS A 1 126 ? -0.308 11.173 -4.960 1.00 83.81 126 HIS A CA 1
ATOM 994 C C . HIS A 1 126 ? -1.192 12.376 -4.690 1.00 83.81 126 HIS A C 1
ATOM 996 O O . HIS A 1 126 ? -1.894 12.775 -5.613 1.00 83.81 126 HIS A O 1
ATOM 1002 N N . THR A 1 127 ? -1.190 12.942 -3.481 1.00 87.56 127 THR A N 1
ATOM 1003 C CA . THR A 1 127 ? -1.979 14.143 -3.152 1.00 87.56 127 THR A CA 1
ATOM 1004 C C . THR A 1 127 ? -3.444 14.034 -3.611 1.00 87.56 127 THR A C 1
ATOM 1006 O O . THR A 1 127 ? -4.041 14.999 -4.078 1.00 87.56 127 THR A O 1
ATOM 1009 N N . PHE A 1 128 ? -4.022 12.828 -3.523 1.00 86.50 128 PHE A N 1
ATOM 1010 C CA . PHE A 1 128 ? -5.361 12.475 -4.019 1.00 86.50 128 PHE A CA 1
ATOM 1011 C C . PHE A 1 128 ? -5.603 12.628 -5.538 1.00 86.50 128 PHE A C 1
ATOM 1013 O O . PHE A 1 128 ? -6.741 12.512 -5.987 1.00 86.50 128 PHE A O 1
ATOM 1020 N N . LEU A 1 129 ? -4.563 12.797 -6.363 1.00 84.38 129 LEU A N 1
ATOM 1021 C CA . LEU A 1 129 ? -4.671 12.910 -7.828 1.00 84.38 129 LEU A CA 1
ATOM 1022 C C . LEU A 1 129 ? -5.285 11.667 -8.489 1.00 84.38 129 LEU A C 1
ATOM 1024 O O . LEU A 1 129 ? -5.875 11.748 -9.564 1.00 84.38 129 LEU A O 1
ATOM 1028 N N . LYS A 1 130 ? -5.127 10.498 -7.864 1.00 85.06 130 LYS A N 1
ATOM 1029 C CA . LYS A 1 130 ? -5.566 9.203 -8.389 1.00 85.06 130 LYS A CA 1
ATOM 1030 C C . LYS A 1 130 ? -6.556 8.556 -7.424 1.00 85.06 130 LYS A C 1
ATOM 1032 O O . LYS A 1 130 ? -6.168 7.876 -6.482 1.00 85.06 130 LYS A O 1
ATOM 1037 N N . LEU A 1 131 ? -7.850 8.752 -7.676 1.00 86.81 131 LEU A N 1
ATOM 1038 C CA . LEU A 1 131 ? -8.923 8.291 -6.783 1.00 86.81 131 LEU A CA 1
ATOM 1039 C C . LEU A 1 131 ? -9.048 6.764 -6.680 1.00 86.81 131 LEU A C 1
ATOM 1041 O O . LEU A 1 131 ? -9.634 6.273 -5.720 1.00 86.81 131 LEU A O 1
ATOM 1045 N N . PHE A 1 132 ? -8.493 5.997 -7.624 1.00 89.00 132 PHE A N 1
ATOM 1046 C CA . PHE A 1 132 ? -8.546 4.533 -7.552 1.00 89.00 132 PHE A CA 1
ATOM 1047 C C . PHE A 1 132 ? -7.858 3.981 -6.294 1.00 89.00 132 PHE A C 1
ATOM 1049 O O . PHE A 1 132 ? -8.281 2.954 -5.783 1.00 89.00 132 PHE A O 1
ATOM 1056 N N . TRP A 1 133 ? -6.901 4.705 -5.714 1.00 90.88 133 TRP A N 1
ATOM 1057 C CA . TRP A 1 133 ? -6.295 4.325 -4.439 1.00 90.88 133 TRP A CA 1
ATOM 1058 C C . TRP A 1 133 ? -7.280 4.346 -3.267 1.00 90.88 133 TRP A C 1
ATOM 1060 O O . TRP A 1 133 ? -7.198 3.514 -2.370 1.00 90.88 133 TRP A O 1
ATOM 1070 N N . LEU A 1 134 ? -8.258 5.257 -3.283 1.00 91.56 134 LEU A N 1
ATOM 1071 C CA . LEU A 1 134 ? -9.327 5.260 -2.283 1.00 91.56 134 LEU A CA 1
ATOM 1072 C C . LEU A 1 134 ? -10.208 4.015 -2.413 1.00 91.56 134 LEU A C 1
ATOM 1074 O O . LEU A 1 134 ? -10.693 3.502 -1.409 1.00 91.56 134 LEU A O 1
ATOM 1078 N N . ARG A 1 135 ? -10.384 3.499 -3.637 1.00 91.88 135 ARG A N 1
ATOM 1079 C CA . ARG A 1 135 ? -11.075 2.226 -3.863 1.00 91.88 135 ARG A CA 1
ATOM 1080 C C . ARG A 1 135 ? -10.284 1.059 -3.276 1.00 91.88 135 ARG A C 1
ATOM 1082 O O . ARG A 1 135 ? -10.900 0.196 -2.659 1.00 91.88 135 ARG A O 1
ATOM 1089 N N . ASP A 1 136 ? -8.963 1.040 -3.429 1.00 92.56 136 ASP A N 1
ATOM 1090 C CA . ASP A 1 136 ? -8.120 -0.010 -2.844 1.00 92.56 136 ASP A CA 1
ATOM 1091 C C . ASP A 1 136 ? -8.211 0.001 -1.314 1.00 92.56 136 ASP A C 1
ATOM 1093 O O . ASP A 1 136 ? -8.430 -1.044 -0.704 1.00 92.56 136 ASP A O 1
ATOM 1097 N N . ILE A 1 137 ? -8.177 1.189 -0.699 1.00 94.06 137 ILE A N 1
ATOM 1098 C CA . ILE A 1 137 ? -8.380 1.360 0.748 1.00 94.06 137 ILE A CA 1
ATOM 1099 C C . ILE A 1 137 ? -9.777 0.897 1.167 1.00 94.06 137 ILE A C 1
ATOM 1101 O O . ILE A 1 137 ? -9.910 0.159 2.140 1.00 94.06 137 ILE A O 1
ATOM 1105 N N . ALA A 1 138 ? -10.823 1.266 0.425 1.00 92.75 138 ALA A N 1
ATOM 1106 C CA . ALA A 1 138 ? -12.182 0.821 0.714 1.00 92.75 138 ALA A CA 1
ATOM 1107 C C . ALA A 1 138 ? -12.304 -0.711 0.658 1.00 92.75 138 ALA A C 1
ATOM 1109 O O . ALA A 1 138 ? -12.861 -1.324 1.565 1.00 92.75 138 ALA A O 1
ATOM 1110 N N . LEU A 1 139 ? -11.758 -1.349 -0.380 1.00 92.56 139 LEU A N 1
ATOM 1111 C CA . LEU A 1 139 ? -11.761 -2.808 -0.508 1.00 92.56 139 LEU A CA 1
AT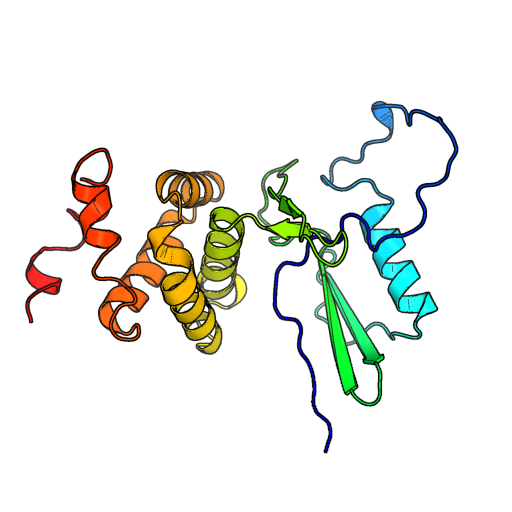OM 1112 C C . LEU A 1 139 ? -10.941 -3.479 0.600 1.00 92.56 139 LEU A C 1
ATOM 1114 O O . LEU A 1 139 ? -11.354 -4.521 1.115 1.00 92.56 139 LEU A O 1
ATOM 1118 N N . PHE A 1 140 ? -9.818 -2.875 0.992 1.00 93.62 140 PHE A N 1
ATOM 1119 C CA . PHE A 1 140 ? -8.992 -3.341 2.099 1.00 93.62 140 PHE A CA 1
ATOM 1120 C C . PHE A 1 140 ? -9.763 -3.298 3.424 1.00 93.62 140 PHE A C 1
ATOM 1122 O O . PHE A 1 140 ? -9.859 -4.316 4.107 1.00 93.62 140 PHE A O 1
ATOM 1129 N N . LEU A 1 141 ? -10.382 -2.159 3.753 1.00 92.44 141 LEU A N 1
ATOM 1130 C CA . LEU A 1 141 ? -11.184 -1.988 4.968 1.00 92.44 141 LEU A CA 1
ATOM 1131 C C . LEU A 1 141 ? -12.397 -2.919 4.989 1.00 92.44 141 LEU A C 1
ATOM 1133 O O . LEU A 1 141 ? -12.665 -3.541 6.012 1.00 92.44 141 LEU A O 1
ATOM 1137 N N . LYS A 1 142 ? -13.079 -3.107 3.853 1.00 89.06 142 LYS A N 1
ATOM 1138 C CA . LYS A 1 142 ? -14.183 -4.072 3.746 1.00 89.06 142 LYS A CA 1
ATOM 1139 C C . LYS A 1 142 ? -13.746 -5.497 4.082 1.00 89.06 142 LYS A C 1
ATOM 1141 O O . LYS A 1 142 ? -14.505 -6.256 4.673 1.00 89.06 142 LYS A O 1
ATOM 1146 N N . ARG A 1 143 ? -12.545 -5.886 3.649 1.00 92.44 143 ARG A N 1
ATOM 1147 C CA . ARG A 1 143 ? -12.051 -7.260 3.789 1.00 92.44 143 ARG A CA 1
ATOM 1148 C C . ARG A 1 143 ? -11.394 -7.529 5.142 1.00 92.44 143 ARG A C 1
ATOM 1150 O O . ARG A 1 143 ? -11.549 -8.626 5.673 1.00 92.44 143 ARG A O 1
ATOM 1157 N N . TYR A 1 144 ? -10.640 -6.566 5.661 1.00 92.81 144 TYR A N 1
ATOM 1158 C CA . TYR A 1 144 ? -9.753 -6.753 6.811 1.00 92.81 144 TYR A CA 1
ATOM 1159 C C . TYR A 1 144 ? -10.056 -5.814 7.982 1.00 92.81 144 TYR A C 1
ATOM 1161 O O . TYR A 1 144 ? -9.427 -5.944 9.024 1.00 92.81 144 TYR A O 1
ATOM 1169 N N . GLY A 1 145 ? -11.022 -4.898 7.859 1.00 90.38 145 GLY A N 1
ATOM 1170 C CA . GLY A 1 145 ? -11.284 -3.849 8.850 1.00 90.38 145 GLY A CA 1
ATOM 1171 C C . GLY A 1 145 ? -11.545 -4.355 10.270 1.00 90.38 145 GLY A C 1
ATOM 1172 O O . GLY A 1 145 ? -11.106 -3.733 11.231 1.00 90.38 145 GLY A O 1
ATOM 1173 N N . SER A 1 146 ? -12.198 -5.513 10.410 1.00 88.00 146 SER A N 1
ATOM 1174 C CA . SER A 1 146 ? -12.468 -6.147 11.709 1.00 88.00 146 SER A CA 1
ATOM 1175 C C . SER A 1 146 ? -11.260 -6.866 12.328 1.00 88.00 146 SER A C 1
ATOM 1177 O O . SER A 1 146 ? -11.360 -7.344 13.452 1.00 88.00 146 SER A O 1
ATOM 1179 N N . GLN A 1 147 ? -10.164 -7.019 11.580 1.00 92.94 147 GLN A N 1
ATOM 1180 C CA . GLN A 1 147 ? -8.929 -7.692 12.006 1.00 92.94 147 GLN A CA 1
ATOM 1181 C C . GLN A 1 147 ? -7.818 -6.694 12.348 1.00 92.94 147 GLN A C 1
ATOM 1183 O O . GLN A 1 147 ? -6.760 -7.113 12.798 1.00 92.94 147 GLN A O 1
ATOM 1188 N N . LEU A 1 148 ? -8.042 -5.403 12.087 1.00 91.81 148 LEU A N 1
ATOM 1189 C CA . LEU A 1 148 ? -7.040 -4.366 12.277 1.00 91.81 148 LEU A CA 1
ATOM 1190 C C . LEU A 1 148 ? -6.874 -3.993 13.744 1.00 91.81 148 LEU A C 1
ATOM 1192 O O . LEU A 1 148 ? -7.836 -3.618 14.420 1.00 91.81 148 LEU A O 1
ATOM 1196 N N . GLU A 1 149 ? -5.622 -3.937 14.176 1.00 92.94 149 GLU A N 1
ATOM 1197 C CA . GLU A 1 149 ? -5.238 -3.308 15.433 1.00 92.94 149 GLU A CA 1
ATOM 1198 C C . GLU A 1 149 ? -5.056 -1.795 15.221 1.00 92.94 149 GLU A C 1
ATOM 1200 O O . GLU A 1 149 ? -3.961 -1.281 14.986 1.00 92.94 149 GLU A O 1
ATOM 1205 N N . TRP A 1 150 ? -6.155 -1.037 15.299 1.00 90.31 150 TRP A N 1
ATOM 1206 C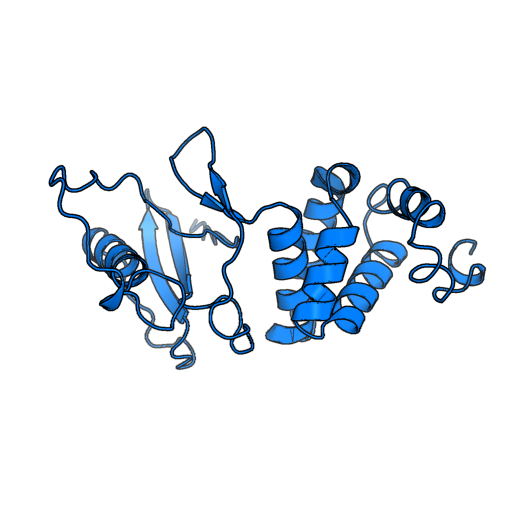 CA . TRP A 1 150 ? -6.176 0.410 15.013 1.00 90.31 150 TRP A CA 1
ATOM 1207 C C . TRP A 1 150 ? -5.174 1.242 15.825 1.00 90.31 150 TRP A C 1
ATOM 1209 O O . TRP A 1 150 ? -4.675 2.258 15.334 1.00 90.31 150 TRP A O 1
ATOM 1219 N N . GLY A 1 151 ? -4.840 0.805 17.043 1.00 88.44 151 GLY A N 1
ATOM 1220 C CA . GLY A 1 151 ? -3.803 1.444 17.854 1.00 88.44 151 GLY A CA 1
ATOM 1221 C C . GLY A 1 151 ? -2.425 1.420 17.185 1.00 88.44 151 GLY A C 1
ATOM 1222 O O . GLY A 1 151 ? -1.681 2.395 17.290 1.00 88.44 151 GLY A O 1
ATOM 1223 N N . GLU A 1 152 ? -2.099 0.355 16.451 1.00 94.00 152 GLU A N 1
ATOM 1224 C CA . GLU A 1 152 ? -0.852 0.261 15.690 1.00 94.00 152 GLU A CA 1
ATOM 1225 C C . GLU A 1 152 ? -0.883 1.164 14.455 1.00 94.00 152 GLU A C 1
ATOM 1227 O O . GLU A 1 152 ? 0.075 1.898 14.223 1.00 94.00 152 GLU A O 1
ATOM 1232 N N . VAL A 1 153 ? -1.999 1.202 13.715 1.00 94.50 153 VAL A N 1
ATOM 1233 C CA . VAL A 1 153 ? -2.177 2.120 12.570 1.00 94.50 153 VAL A CA 1
ATOM 1234 C C . VAL A 1 153 ? -1.983 3.573 13.007 1.00 94.50 153 VAL A C 1
ATOM 1236 O O . VAL A 1 153 ? -1.303 4.348 12.331 1.00 94.50 153 VAL A O 1
ATOM 1239 N N . TRP A 1 154 ? -2.542 3.950 14.161 1.00 93.19 154 TRP A N 1
ATOM 1240 C CA . TRP A 1 154 ? -2.363 5.291 14.711 1.00 93.19 154 TRP A CA 1
ATOM 1241 C C . TRP A 1 154 ? -0.923 5.546 15.168 1.00 93.19 154 TRP A C 1
ATOM 1243 O O . TRP A 1 154 ? -0.367 6.602 14.875 1.00 93.19 154 TRP A O 1
ATOM 1253 N N . SER A 1 155 ? -0.280 4.568 15.812 1.00 92.62 155 SER A N 1
ATOM 1254 C CA . SER A 1 155 ? 1.129 4.686 16.194 1.00 92.62 155 SER A CA 1
ATOM 1255 C C . SER A 1 155 ? 2.044 4.864 14.977 1.00 92.62 155 SER A C 1
ATOM 1257 O O . SER A 1 155 ? 2.969 5.673 15.026 1.00 92.62 155 SER A O 1
ATOM 1259 N N . LEU A 1 156 ? 1.774 4.170 13.864 1.00 94.69 156 LEU A N 1
ATOM 1260 C CA . LEU A 1 156 ? 2.470 4.386 12.591 1.00 94.69 156 LEU A CA 1
ATOM 1261 C C . LEU A 1 156 ? 2.254 5.812 12.077 1.00 94.69 156 LEU A C 1
ATOM 1263 O O . LEU A 1 156 ? 3.203 6.477 11.662 1.00 94.69 156 LEU A O 1
ATOM 1267 N N . ALA A 1 157 ? 1.022 6.315 12.163 1.00 93.81 157 ALA A N 1
ATOM 1268 C CA . ALA A 1 157 ? 0.703 7.685 11.784 1.00 93.81 157 ALA A CA 1
ATOM 1269 C C . ALA A 1 157 ? 1.511 8.714 12.585 1.00 93.81 157 ALA A C 1
ATOM 1271 O O . ALA A 1 157 ? 2.068 9.630 11.986 1.00 93.81 157 ALA A O 1
ATOM 1272 N N . GLU A 1 158 ? 1.620 8.554 13.904 1.00 92.94 158 GLU A N 1
ATOM 1273 C CA . GLU A 1 158 ? 2.401 9.444 14.774 1.00 92.94 158 GLU A CA 1
ATOM 1274 C C . GLU A 1 158 ? 3.901 9.379 14.462 1.00 92.94 158 GLU A C 1
ATOM 1276 O O . GLU A 1 158 ? 4.556 10.414 14.334 1.00 92.94 158 GLU A O 1
ATOM 1281 N N . GLN A 1 159 ? 4.441 8.172 14.264 1.00 93.19 159 GLN A N 1
ATOM 1282 C CA . GLN A 1 159 ? 5.862 7.956 13.961 1.00 93.19 159 GLN A CA 1
ATOM 1283 C C . GLN A 1 159 ? 6.300 8.601 12.639 1.00 93.19 159 GLN A C 1
ATOM 1285 O O . GLN A 1 159 ? 7.448 9.023 12.511 1.00 93.19 159 GLN A O 1
ATOM 1290 N N . PHE A 1 160 ? 5.390 8.702 11.670 1.00 93.94 160 PHE A N 1
ATOM 1291 C CA . PHE A 1 160 ? 5.637 9.347 10.378 1.00 93.94 160 PHE A CA 1
ATOM 1292 C C . PHE A 1 160 ? 5.101 10.787 10.296 1.00 93.94 160 PHE A C 1
ATOM 1294 O O . PHE A 1 160 ? 5.272 11.429 9.257 1.00 93.94 160 PHE A O 1
ATOM 1301 N N . HIS A 1 161 ? 4.444 11.298 11.345 1.00 93.25 161 HIS A N 1
ATOM 1302 C CA . HIS A 1 161 ? 3.751 12.596 11.370 1.00 93.25 161 HIS A CA 1
ATOM 1303 C C . HIS A 1 161 ? 2.655 12.740 10.289 1.00 93.25 161 HIS A C 1
ATOM 1305 O O . HIS A 1 161 ? 2.605 13.709 9.522 1.00 93.25 161 HIS A O 1
ATOM 1311 N N . ARG A 1 162 ? 1.791 11.721 10.176 1.00 94.06 162 ARG A N 1
ATOM 1312 C CA . ARG A 1 162 ? 0.752 11.550 9.136 1.00 94.06 162 ARG A CA 1
ATOM 1313 C C . ARG A 1 162 ? -0.656 11.364 9.687 1.00 94.06 162 ARG A C 1
ATOM 1315 O O . ARG A 1 162 ? -1.554 10.926 8.971 1.00 94.06 162 ARG A O 1
ATOM 1322 N N . GLU A 1 163 ? -0.882 11.769 10.924 1.00 93.69 163 GLU A N 1
ATOM 1323 C CA . GLU A 1 163 ? -2.159 11.674 11.632 1.00 93.69 163 GLU A CA 1
ATOM 1324 C C . GLU A 1 163 ? -3.287 12.356 10.845 1.00 93.69 163 GLU A C 1
ATOM 1326 O O . GLU A 1 163 ? -4.382 11.816 10.696 1.00 93.69 163 GLU A O 1
ATOM 1331 N N . LYS A 1 164 ? -3.006 13.531 10.263 1.00 91.00 164 LYS A N 1
ATOM 1332 C CA . LYS A 1 164 ? -3.977 14.276 9.444 1.00 91.00 164 LYS A CA 1
ATOM 1333 C C . LYS A 1 164 ? -4.338 13.548 8.152 1.00 91.00 164 LYS A C 1
ATOM 1335 O O . LYS A 1 164 ? -5.501 13.578 7.760 1.00 91.00 164 LYS A O 1
ATOM 1340 N N . SER A 1 165 ? -3.367 12.904 7.507 1.00 93.75 165 SER A N 1
ATOM 1341 C CA . SER A 1 165 ? -3.591 12.130 6.282 1.00 93.75 165 SER A CA 1
ATOM 1342 C C . SER A 1 165 ? -4.470 10.916 6.563 1.00 93.75 165 SER A C 1
ATOM 1344 O O . SER A 1 165 ? -5.454 10.700 5.860 1.00 93.75 165 SER A O 1
ATOM 1346 N N . VAL A 1 166 ? -4.168 10.184 7.641 1.00 93.56 166 VAL A N 1
ATOM 1347 C CA . VAL A 1 166 ? -4.990 9.061 8.113 1.00 93.56 166 VAL A CA 1
ATOM 1348 C C . VAL A 1 166 ? -6.405 9.522 8.418 1.00 93.56 166 VAL A C 1
ATOM 1350 O O . VAL A 1 166 ? -7.356 8.978 7.864 1.00 93.56 166 VAL A O 1
ATOM 1353 N N . MET A 1 167 ? -6.560 10.583 9.210 1.00 90.88 167 MET A N 1
ATOM 1354 C CA . MET A 1 167 ? -7.879 11.114 9.548 1.00 90.88 167 MET A CA 1
ATOM 1355 C C . MET A 1 167 ? -8.668 11.554 8.306 1.00 90.88 167 MET A C 1
ATOM 1357 O O . MET A 1 167 ? -9.853 11.249 8.202 1.00 90.88 167 MET A O 1
ATOM 1361 N N . ALA A 1 168 ? -8.030 12.234 7.349 1.00 91.94 168 ALA A N 1
ATOM 1362 C CA . ALA A 1 168 ? -8.681 12.679 6.119 1.00 91.94 168 ALA A CA 1
ATOM 1363 C C . ALA A 1 168 ? -9.165 11.501 5.262 1.00 91.94 168 ALA A C 1
ATOM 1365 O O . ALA A 1 168 ? -10.309 11.505 4.811 1.00 91.94 168 ALA A O 1
ATOM 1366 N N . VAL A 1 169 ? -8.327 10.478 5.066 1.00 93.75 169 VAL A N 1
ATOM 1367 C CA . VAL A 1 169 ? -8.717 9.293 4.293 1.00 93.75 169 VAL A CA 1
ATOM 1368 C C . VAL A 1 169 ? -9.839 8.534 4.992 1.00 93.75 169 VAL A C 1
ATOM 1370 O O . VAL A 1 169 ? -10.823 8.195 4.341 1.00 93.75 169 VAL A O 1
ATOM 1373 N N . LEU A 1 170 ? -9.747 8.319 6.307 1.00 90.94 170 LEU A N 1
ATOM 1374 C CA . LEU A 1 170 ? -10.808 7.640 7.052 1.00 90.94 170 LEU A CA 1
ATOM 1375 C C . LEU A 1 170 ? -12.128 8.414 6.971 1.00 90.94 170 LEU A C 1
ATOM 1377 O O . LEU A 1 170 ? -13.152 7.811 6.683 1.00 90.94 170 LEU A O 1
ATOM 1381 N N . LEU A 1 171 ? -12.117 9.743 7.109 1.00 89.19 171 LEU A N 1
ATOM 1382 C CA . LEU A 1 171 ? -13.313 10.574 6.919 1.00 89.19 171 LEU A CA 1
ATOM 1383 C C . LEU A 1 171 ? -13.934 10.416 5.526 1.00 89.19 171 LEU A C 1
ATOM 1385 O O . LEU A 1 171 ? -15.157 10.337 5.401 1.00 89.19 171 LEU A O 1
ATOM 1389 N N . LEU A 1 172 ? -13.107 10.345 4.479 1.00 90.94 172 LEU A N 1
ATOM 1390 C CA . LEU A 1 172 ? -13.588 10.069 3.126 1.00 90.94 172 LEU A CA 1
ATOM 1391 C C . LEU A 1 172 ? -14.204 8.672 3.023 1.00 90.94 172 LEU A C 1
ATOM 1393 O O . LEU A 1 172 ? -15.232 8.526 2.369 1.00 90.94 172 LEU A O 1
ATOM 1397 N N . MET A 1 173 ? -13.621 7.666 3.679 1.00 91.44 173 MET A N 1
ATOM 1398 C CA . MET A 1 173 ? -14.178 6.310 3.706 1.00 91.44 173 MET A CA 1
ATOM 1399 C C . MET A 1 173 ? -15.519 6.262 4.439 1.00 91.44 173 MET A C 1
ATOM 1401 O O . MET A 1 173 ? -16.440 5.617 3.958 1.00 91.44 173 MET A O 1
ATOM 1405 N N . VAL A 1 174 ? -15.676 7.007 5.533 1.00 85.75 174 VAL A N 1
ATOM 1406 C CA . VAL A 1 174 ? -16.959 7.111 6.246 1.00 85.75 174 VAL A CA 1
ATOM 1407 C C . VAL A 1 174 ? -18.025 7.778 5.387 1.00 85.75 174 VAL A C 1
ATOM 1409 O O . VAL A 1 174 ? -19.176 7.357 5.389 1.00 85.75 174 VAL A O 1
ATOM 1412 N N . ARG A 1 175 ? -17.657 8.837 4.658 1.00 87.56 175 ARG A N 1
ATOM 1413 C CA . ARG A 1 175 ? -18.628 9.640 3.908 1.00 87.56 175 ARG A CA 1
ATOM 1414 C C . ARG A 1 175 ? -18.976 9.063 2.537 1.00 87.56 175 ARG A C 1
ATOM 1416 O O . ARG A 1 175 ? -20.096 9.256 2.076 1.00 87.56 175 ARG A O 1
ATOM 1423 N N . TYR A 1 176 ? -18.012 8.436 1.872 1.00 88.88 176 TYR A N 1
ATOM 1424 C CA . TYR A 1 176 ? -18.109 8.037 0.465 1.00 88.88 176 TYR A CA 1
ATOM 1425 C C . TYR A 1 176 ? -17.680 6.589 0.211 1.00 88.88 176 TYR A C 1
ATOM 1427 O O . TYR A 1 176 ? -17.695 6.141 -0.936 1.00 88.88 176 TYR A O 1
ATOM 1435 N N . GLY A 1 177 ? -17.249 5.864 1.244 1.00 86.69 177 GLY A N 1
ATOM 1436 C CA . GLY A 1 177 ? -16.952 4.445 1.131 1.00 86.69 177 GLY A CA 1
ATOM 1437 C C . GLY A 1 177 ? -18.220 3.630 0.860 1.00 86.69 177 GLY A C 1
ATOM 1438 O O . GLY A 1 177 ? -19.333 4.094 1.111 1.00 86.69 177 GLY A O 1
ATOM 1439 N N . PRO A 1 178 ? -18.074 2.412 0.318 1.00 82.94 178 PRO A N 1
ATOM 1440 C CA . PRO A 1 178 ? -19.211 1.536 0.087 1.00 82.94 178 PRO A CA 1
ATOM 1441 C C . PRO A 1 178 ? -19.849 1.108 1.416 1.00 82.94 178 PRO A C 1
ATOM 1443 O O . PRO A 1 178 ? -19.173 1.014 2.441 1.00 82.94 178 PRO A O 1
ATOM 1446 N N . GLU A 1 179 ? -21.147 0.807 1.388 1.00 80.75 179 GLU A N 1
ATOM 1447 C CA . GLU A 1 179 ? -21.886 0.328 2.562 1.00 80.75 179 GLU A CA 1
ATOM 1448 C C . GLU A 1 179 ? -21.184 -0.870 3.229 1.00 80.75 179 GLU A C 1
ATOM 1450 O O . GLU A 1 179 ? -20.627 -1.753 2.560 1.00 80.75 179 GLU A O 1
ATOM 1455 N N . GLY A 1 180 ? -21.184 -0.874 4.566 1.00 70.06 180 GLY A N 1
ATOM 1456 C CA . GLY A 1 180 ? -20.497 -1.876 5.384 1.00 70.06 180 GLY A CA 1
ATOM 1457 C C . GLY A 1 180 ? -18.982 -1.682 5.517 1.00 70.06 180 GLY A C 1
ATOM 1458 O O . GLY A 1 180 ? -18.334 -2.475 6.193 1.00 70.06 180 GLY A O 1
ATOM 1459 N N . CYS A 1 181 ? -18.385 -0.640 4.920 1.00 69.56 181 CYS A N 1
ATOM 1460 C CA . CYS A 1 181 ? -16.958 -0.370 5.113 1.00 69.56 181 CYS A CA 1
ATOM 1461 C C . CYS A 1 181 ? -16.597 0.239 6.462 1.00 69.56 181 CYS A C 1
ATOM 1463 O O . CYS A 1 181 ? -15.415 0.187 6.771 1.00 69.56 181 CYS A O 1
ATOM 1465 N N . CYS A 1 182 ? -17.522 0.850 7.213 1.00 65.88 182 CYS A N 1
ATOM 1466 C CA . CYS A 1 182 ? -17.171 1.723 8.349 1.00 65.88 182 CYS A CA 1
ATOM 1467 C C . CYS A 1 182 ? -17.983 1.513 9.635 1.00 65.88 182 CYS A C 1
ATOM 1469 O O . CYS A 1 182 ? -17.533 1.932 10.700 1.00 65.88 182 CYS A O 1
ATOM 1471 N N . GLU A 1 183 ? -19.157 0.887 9.562 1.00 62.53 183 GLU A N 1
ATOM 1472 C CA . GLU A 1 183 ? -20.130 0.919 10.665 1.00 62.53 183 GLU A CA 1
ATOM 1473 C C . GLU A 1 183 ? -19.663 0.131 11.902 1.00 62.53 183 GLU A C 1
ATOM 1475 O O . GLU A 1 183 ? -19.822 0.607 13.027 1.00 62.53 183 GLU A O 1
ATOM 1480 N N . ASP A 1 184 ? -18.990 -1.007 11.711 1.00 60.56 184 ASP A N 1
ATOM 1481 C CA . ASP A 1 184 ? -18.676 -1.917 12.821 1.00 60.56 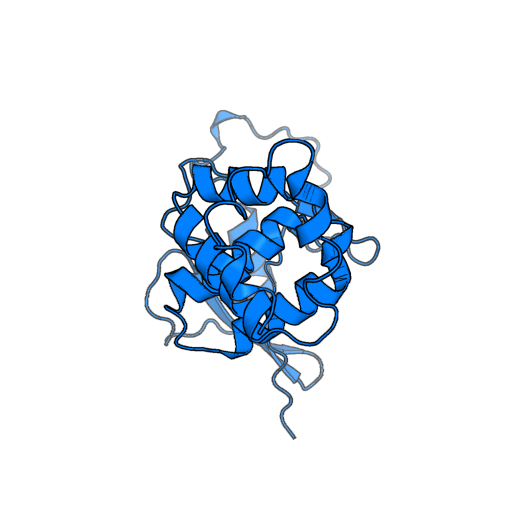184 ASP A CA 1
ATOM 1482 C C . ASP A 1 184 ? -17.387 -1.566 13.586 1.00 60.56 184 ASP A C 1
ATOM 1484 O O . ASP A 1 184 ? -17.332 -1.692 14.811 1.00 60.56 184 ASP A O 1
ATOM 1488 N N . TRP A 1 185 ? -16.333 -1.100 12.907 1.00 63.88 185 TRP A N 1
ATOM 1489 C CA . TRP A 1 185 ? -15.038 -0.842 13.560 1.00 63.88 185 TRP A CA 1
ATOM 1490 C C . TRP A 1 185 ? -14.909 0.571 14.133 1.00 63.88 185 TRP A C 1
ATOM 1492 O O . TRP A 1 185 ? -14.194 0.760 15.117 1.00 63.88 185 TRP A O 1
ATOM 1502 N N . MET A 1 186 ? -15.640 1.561 13.607 1.00 57.41 186 MET A N 1
ATOM 1503 C CA . MET A 1 186 ? -15.668 2.899 14.213 1.00 57.41 186 MET A CA 1
ATOM 1504 C C . MET A 1 186 ? -16.332 2.904 15.591 1.00 57.41 186 MET A C 1
ATOM 1506 O O . MET A 1 186 ? -15.928 3.666 16.468 1.00 57.41 186 MET A O 1
ATOM 1510 N N . ALA A 1 187 ? -17.337 2.052 15.800 1.00 53.19 187 ALA A N 1
ATOM 1511 C CA . ALA A 1 187 ? -18.026 1.946 17.081 1.00 53.19 187 ALA A CA 1
ATOM 1512 C C . ALA A 1 187 ? -17.134 1.340 18.184 1.00 53.19 187 ALA A C 1
ATOM 1514 O O . ALA A 1 187 ? -17.326 1.632 19.366 1.00 53.19 187 ALA A O 1
ATOM 1515 N N . TRP A 1 188 ? -16.141 0.524 17.811 1.00 45.94 188 TRP A N 1
ATOM 1516 C CA . TRP A 1 188 ? -15.371 -0.302 18.745 1.00 45.94 188 TRP A CA 1
ATOM 1517 C C . TRP A 1 188 ? -14.293 0.474 19.522 1.00 45.94 188 TRP A C 1
ATOM 1519 O O . TRP A 1 188 ? -14.074 0.214 20.707 1.00 45.94 188 TRP A O 1
ATOM 1529 N N . ASP A 1 189 ? -13.669 1.490 18.917 1.00 48.75 189 ASP A N 1
ATOM 1530 C CA . ASP A 1 189 ? -12.556 2.217 19.556 1.00 48.75 189 ASP A CA 1
ATOM 1531 C C . ASP A 1 189 ? -13.007 3.366 20.490 1.00 48.75 189 ASP A C 1
ATOM 1533 O O . ASP A 1 189 ? -12.239 3.898 21.294 1.00 48.75 189 ASP A O 1
ATOM 1537 N N . ILE A 1 190 ? -14.299 3.708 20.503 1.00 49.28 190 ILE A N 1
ATOM 1538 C CA . ILE A 1 190 ? -14.861 4.753 21.383 1.00 49.28 190 ILE A CA 1
ATOM 1539 C C . ILE A 1 190 ? -14.704 4.390 22.880 1.00 49.28 190 ILE A C 1
ATOM 1541 O O . ILE A 1 190 ? -14.665 5.271 23.745 1.00 49.28 190 ILE A O 1
ATOM 1545 N N . GLY A 1 191 ? -14.582 3.097 23.205 1.00 42.72 191 GLY A N 1
ATOM 1546 C CA . GLY A 1 191 ? -14.707 2.589 24.572 1.00 42.72 191 GLY A CA 1
ATOM 1547 C C . GLY A 1 191 ? -13.436 2.535 25.425 1.00 42.72 191 GLY A C 1
ATOM 1548 O O . GLY A 1 191 ? -13.559 2.566 26.650 1.00 42.72 191 GLY A O 1
ATOM 1549 N N . ARG A 1 192 ? -12.225 2.433 24.848 1.00 46.66 192 ARG A N 1
ATOM 1550 C CA . ARG A 1 192 ? -11.021 2.099 25.650 1.00 46.66 192 ARG A CA 1
ATOM 1551 C C . ARG A 1 192 ? -9.837 3.059 25.526 1.00 46.66 192 ARG A C 1
ATOM 1553 O O . ARG A 1 192 ? -9.184 3.270 26.545 1.00 46.66 192 ARG A O 1
ATOM 1560 N N . LYS A 1 193 ? -9.600 3.699 24.372 1.00 47.16 193 LYS A N 1
ATOM 1561 C CA . LYS A 1 193 ? -8.634 4.817 24.201 1.00 47.16 193 LYS A CA 1
ATOM 1562 C C . LYS A 1 193 ? -9.013 5.795 23.068 1.00 47.16 193 LYS A C 1
ATOM 1564 O O . LYS A 1 193 ? -8.623 6.960 23.135 1.00 47.16 193 LYS A O 1
ATOM 1569 N N . GLY A 1 194 ? -9.854 5.393 22.112 1.00 42.44 194 GLY A N 1
ATOM 1570 C CA . GLY A 1 194 ? -10.330 6.192 20.972 1.00 42.44 194 GLY A CA 1
ATOM 1571 C C . GLY A 1 194 ? -11.403 7.248 21.262 1.00 42.44 194 GLY A C 1
ATOM 1572 O O . GLY A 1 194 ? -12.051 7.748 20.340 1.00 42.44 194 GLY A O 1
ATOM 1573 N N . ARG A 1 195 ? -11.540 7.715 22.514 1.00 44.94 195 ARG A N 1
ATOM 1574 C CA . ARG A 1 195 ? -12.368 8.898 22.820 1.00 44.94 195 ARG A CA 1
ATOM 1575 C C . ARG A 1 195 ? -11.855 10.167 22.112 1.00 44.94 195 ARG A C 1
ATOM 1577 O O . ARG A 1 195 ? -12.549 11.173 22.125 1.00 44.94 195 ARG A O 1
ATOM 1584 N N . TRP A 1 196 ? -10.680 10.147 21.477 1.00 46.19 196 TRP A N 1
ATOM 1585 C CA . TRP A 1 196 ? -10.075 11.305 20.805 1.00 46.19 196 TRP A CA 1
ATOM 1586 C C . TRP A 1 196 ? -10.322 11.398 19.295 1.00 46.19 196 TRP A C 1
ATOM 1588 O O . TRP A 1 196 ? -10.461 12.512 18.791 1.00 46.19 196 TRP A O 1
ATOM 1598 N N . VAL A 1 197 ? -10.402 10.276 18.573 1.00 48.06 197 VAL A N 1
ATOM 1599 C CA . VAL A 1 197 ? -10.468 10.311 17.099 1.00 48.06 197 VAL A CA 1
ATOM 1600 C C . VAL A 1 197 ? -11.875 10.683 16.622 1.00 48.06 197 VAL A C 1
ATOM 1602 O O . VAL A 1 197 ? -12.020 11.535 15.750 1.00 48.06 197 VAL A O 1
ATOM 1605 N N . LEU A 1 198 ? -12.923 10.153 17.266 1.00 45.78 198 LEU A N 1
ATOM 1606 C CA . LEU A 1 198 ? -14.314 10.454 16.898 1.00 45.78 198 LEU A CA 1
ATOM 1607 C C . LEU A 1 198 ? -14.950 11.603 17.686 1.00 45.78 198 LEU A C 1
ATOM 1609 O O . LEU A 1 198 ? -15.856 12.239 17.168 1.00 45.78 198 LEU A O 1
ATOM 1613 N N . SER A 1 199 ? -14.468 11.974 18.880 1.00 45.72 199 SER A N 1
ATOM 1614 C CA . SER A 1 199 ? -15.016 13.159 19.578 1.00 45.72 199 SER A CA 1
ATOM 1615 C C . SER A 1 199 ? -14.728 14.483 18.858 1.00 45.72 199 SER A C 1
ATOM 1617 O O . SER A 1 199 ? -15.407 15.478 19.108 1.00 45.72 199 SER A O 1
ATOM 1619 N N . ARG A 1 200 ? -13.748 14.502 17.942 1.00 43.00 200 ARG A N 1
ATOM 1620 C CA . ARG A 1 200 ? -13.451 15.642 17.059 1.00 43.00 200 ARG A CA 1
ATOM 1621 C C . ARG A 1 200 ? -14.213 15.606 15.736 1.00 43.00 200 ARG A C 1
ATOM 1623 O O . ARG A 1 200 ? -14.393 16.652 15.116 1.00 43.00 200 ARG A O 1
ATOM 1630 N N . ILE A 1 201 ? -14.696 14.438 15.325 1.00 49.50 201 ILE A N 1
ATOM 1631 C CA . ILE A 1 201 ? -15.586 14.286 14.176 1.00 49.50 201 ILE A CA 1
ATOM 1632 C C . ILE A 1 201 ? -16.999 14.420 14.738 1.00 49.50 201 ILE A C 1
ATOM 1634 O O . ILE A 1 201 ? -17.587 13.458 15.212 1.00 49.50 201 ILE A O 1
ATOM 1638 N N . SER A 1 202 ? -17.485 15.663 14.805 1.00 39.50 202 SER A N 1
ATOM 1639 C CA . SER A 1 202 ? -18.742 16.027 15.469 1.00 39.50 202 SER A CA 1
ATOM 1640 C C . SER A 1 202 ? -19.851 14.977 15.269 1.00 39.50 202 SER A C 1
ATOM 1642 O O . SER A 1 202 ? -20.128 14.624 14.121 1.00 39.50 202 SER A O 1
ATOM 1644 N N . PRO A 1 203 ? -20.575 14.567 16.332 1.00 42.91 203 PRO A N 1
ATOM 1645 C CA . PRO A 1 203 ? -21.741 13.684 16.221 1.00 42.91 203 PRO A CA 1
ATOM 1646 C C . PRO A 1 203 ? -22.806 14.172 15.225 1.00 42.91 203 PRO A C 1
ATOM 1648 O O . PRO A 1 203 ? -23.630 13.388 14.769 1.00 42.91 203 PRO A O 1
ATOM 1651 N N . LYS A 1 204 ? -22.776 15.459 14.848 1.00 45.78 204 LYS A N 1
ATOM 1652 C CA . LYS A 1 204 ? -23.652 16.051 13.830 1.00 45.78 204 LYS A CA 1
ATOM 1653 C C . LYS A 1 204 ? -23.398 15.542 12.404 1.00 45.78 204 LYS A C 1
ATOM 1655 O O . LYS A 1 204 ? -24.235 15.774 11.544 1.00 45.78 204 LYS A O 1
ATOM 1660 N N . PHE A 1 205 ? -22.271 14.879 12.139 1.00 45.00 205 PHE A N 1
ATOM 1661 C CA . PHE A 1 205 ? -21.933 14.358 10.808 1.00 45.00 205 PHE A CA 1
ATOM 1662 C C . PHE A 1 205 ? -22.377 12.911 10.559 1.00 45.00 205 PHE A C 1
ATOM 1664 O O . PHE A 1 205 ? -22.329 12.468 9.416 1.00 45.00 205 PHE A O 1
ATOM 1671 N N . LEU A 1 206 ? -22.809 12.183 11.593 1.00 41.44 206 LEU A N 1
ATOM 1672 C CA . LEU A 1 206 ? -23.139 10.755 11.493 1.00 41.44 206 LEU A CA 1
ATOM 1673 C C . LEU A 1 206 ? -24.648 10.467 11.368 1.00 41.44 206 LEU A C 1
ATOM 1675 O O . LEU A 1 206 ? -25.024 9.307 11.271 1.00 41.44 206 LEU A O 1
ATOM 1679 N N . TRP A 1 207 ? -25.510 11.493 11.353 1.00 37.56 207 TRP A N 1
ATOM 1680 C CA . TRP A 1 207 ? -26.974 11.327 11.396 1.00 37.56 207 TRP A CA 1
ATOM 1681 C C . TRP A 1 207 ? -27.751 12.242 10.429 1.00 37.56 207 TRP A C 1
ATOM 1683 O O . TRP A 1 207 ? -28.823 12.736 10.783 1.00 37.56 207 TRP A O 1
ATOM 1693 N N . HIS A 1 208 ? -27.227 12.479 9.221 1.00 39.12 208 HIS A N 1
ATOM 1694 C CA . HIS A 1 208 ? -27.956 13.148 8.133 1.00 39.12 208 HIS A CA 1
ATOM 1695 C C . HIS A 1 208 ? -27.689 12.499 6.776 1.00 39.12 208 HIS A C 1
ATOM 1697 O O . HIS A 1 208 ? -26.496 12.399 6.392 1.00 39.12 208 HIS A O 1
#

Foldseek 3Di:
DADEDEPPAPWPQPPQVPPDPPDPDDDDPVQDDQLQDRPCRLVVVVVVCVVQVWDWDPPPDPDVFKTWTWDDDPRHIYIDIGGSDLDPLADGNDYFDWDADPPGRIIHGDLLSRLLSLLCCCCPVVVVVDVVSLVVNLVSLQVCVVVDPVVSNCVVCVNSVNNVSVLVSVVCCLVPRDPNSNDPNVVPLCPDPPVPSCVVVPPVVNPD

Sequence (208 aa):
MNVTVKLVGSFSFVSLGLPSPSGSGSVPASERSKTGLPLGDFEAAVQFLMDRQFVRSLDDDMSPHKNLWHGEVGGLDVTVEIHRRLFAEEPPRWHWQTTRSSLSGVRFLTLEQELFFLIHHVAHQHTFLKLFWLRDIALFLKRYGSQLEWGEVWSLAEQFHREKSVMAVLLLMVRYGPEGCCEDWMAWDIGRKGRWVLSRISPKFLWH

Radius of gyration: 19.66 Å; chains: 1; bounding box: 58×40×52 Å

Secondary structure (DSSP, 8-state):
----EE--S-EE-S-SSPPP--------GGG--TTSS-TTHHHHHHHHHHHTT-EE-S-S---TTEEEEEEEETTEEEEEEEES-S-TTPPTT----EEE-TTTS-EEE-HHHHHHHHHHIIIIISTT--THHHHHHHHHHHHHGGG--HHHHHHHHHHTT-HHHHHHHHHHHHHHSPTTSSHHHHHHGGGTTTTTTTTSS-GGGS--